Protein AF-0000000075406802 (afdb_homodimer)

Foldseek 3Di:
DPPFDKDKDAAFDWPDAWQDQDFKKKQWQDAKKWWWAADPNDTGTLDIDDHRDIPPCLCLLVVGTHLTIIGTRHTTMIGIDGSVNVVVVLVPDDPVVNVVVVVVSVVCSVSSVVSNVVVVVVVVVVVD/DPPFDKDKDAAFDWPDAFQDQDFKKKQWQDAKKWWWAADPNDTGTLDIDDHRDIPPCLCLLVVGTHLTIIGTHHTTMIGIDGSVNVVVVLVPDDPVVNVVVVVVSVVCSVSSVVSNVVVVVVVVVVVD

Structure (mmCIF, N/CA/C/O backbone):
data_AF-0000000075406802-model_v1
#
loop_
_entity.id
_entity.type
_entity.pdbx_description
1 polymer 'Cyclic nucleotide-binding-like'
#
loop_
_atom_site.group_PDB
_atom_site.id
_atom_site.type_symbol
_atom_site.label_atom_id
_atom_site.label_alt_id
_atom_site.label_comp_id
_atom_site.label_asym_id
_atom_site.label_entity_id
_atom_site.label_seq_id
_atom_site.pdbx_PDB_ins_code
_atom_site.Cartn_x
_atom_site.Cartn_y
_atom_site.Cartn_z
_atom_site.occupancy
_atom_site.B_iso_or_equiv
_atom_site.auth_seq_id
_atom_site.auth_comp_id
_atom_site.auth_asym_id
_atom_site.auth_atom_id
_atom_site.pdbx_PDB_model_num
ATOM 1 N N . MET A 1 1 ? 18.484 -20.156 -15.523 1 40.31 1 MET A N 1
ATOM 2 C CA . MET A 1 1 ? 17.688 -19.391 -14.578 1 40.31 1 MET A CA 1
ATOM 3 C C . MET A 1 1 ? 18.484 -18.234 -13.992 1 40.31 1 MET A C 1
ATOM 5 O O . MET A 1 1 ? 19.578 -18.438 -13.461 1 40.31 1 MET A O 1
ATOM 9 N N . SER A 1 2 ? 18.375 -17.109 -14.578 1 51.66 2 SER A N 1
ATOM 10 C CA . SER A 1 2 ? 19.359 -16.047 -14.336 1 51.66 2 SER A CA 1
ATOM 11 C C . SER A 1 2 ? 19.531 -15.797 -12.836 1 51.66 2 SER A C 1
ATOM 13 O O . SER A 1 2 ? 18.594 -15.945 -12.062 1 51.66 2 SER A O 1
ATOM 15 N N . VAL A 1 3 ? 20.688 -16.062 -12.32 1 57.25 3 VAL A N 1
ATOM 16 C CA . VAL A 1 3 ? 21.156 -15.906 -10.953 1 57.25 3 VAL A CA 1
ATOM 17 C C . VAL A 1 3 ? 20.656 -14.578 -10.391 1 57.25 3 VAL A C 1
ATOM 19 O O . VAL A 1 3 ? 20.75 -13.539 -11.047 1 57.25 3 VAL A O 1
ATOM 22 N N . PRO A 1 4 ? 19.875 -14.664 -9.297 1 70 4 PRO A N 1
ATOM 23 C CA . PRO A 1 4 ? 19.5 -13.406 -8.648 1 70 4 PRO A CA 1
ATOM 24 C C . PRO A 1 4 ? 20.688 -12.461 -8.477 1 70 4 PRO A C 1
ATOM 26 O O . PRO A 1 4 ? 21.781 -12.891 -8.094 1 70 4 PRO A O 1
ATOM 29 N N . GLU A 1 5 ? 20.719 -11.383 -9.133 1 90.69 5 GLU A N 1
ATOM 30 C CA . GLU A 1 5 ? 21.75 -10.367 -9.008 1 90.69 5 GLU A CA 1
ATOM 31 C C . GLU A 1 5 ? 21.641 -9.617 -7.68 1 90.69 5 GLU A C 1
ATOM 33 O O . GLU A 1 5 ? 20.531 -9.273 -7.246 1 90.69 5 GLU A O 1
ATOM 38 N N . ARG A 1 6 ? 22.859 -9.594 -6.895 1 96 6 ARG A N 1
ATOM 39 C CA . ARG A 1 6 ? 22.953 -8.805 -5.672 1 96 6 ARG A CA 1
ATOM 40 C C . ARG A 1 6 ? 23.734 -7.516 -5.91 1 96 6 ARG A C 1
ATOM 42 O O . ARG A 1 6 ? 24.734 -7.52 -6.621 1 96 6 ARG A O 1
ATOM 49 N N . LYS A 1 7 ? 23.25 -6.465 -5.371 1 97.62 7 LYS A N 1
ATOM 50 C CA . LYS A 1 7 ? 23.922 -5.168 -5.445 1 97.62 7 LYS A CA 1
ATOM 51 C C . LYS A 1 7 ? 24.156 -4.59 -4.051 1 97.62 7 LYS A C 1
ATOM 53 O O . LYS A 1 7 ? 23.281 -4.684 -3.182 1 97.62 7 LYS A O 1
ATOM 58 N N . THR A 1 8 ? 25.344 -4.098 -3.826 1 98.19 8 THR A N 1
ATOM 59 C CA . THR A 1 8 ? 25.672 -3.379 -2.6 1 98.19 8 THR A CA 1
ATOM 60 C C . THR A 1 8 ? 25.625 -1.871 -2.832 1 98.19 8 THR A C 1
ATOM 62 O O . THR A 1 8 ? 26.062 -1.385 -3.875 1 98.19 8 THR A O 1
ATOM 65 N N . PHE A 1 9 ? 25.062 -1.177 -1.863 1 98.38 9 PHE A N 1
ATOM 66 C CA . PHE A 1 9 ? 25 0.279 -1.89 1 98.38 9 PHE A CA 1
ATOM 67 C C . PHE A 1 9 ? 25.562 0.872 -0.604 1 98.38 9 PHE A C 1
ATOM 69 O O . PHE A 1 9 ? 25.328 0.341 0.484 1 98.38 9 PHE A O 1
ATOM 76 N N . THR A 1 10 ? 26.266 1.948 -0.757 1 98.31 10 THR A N 1
ATOM 77 C CA . THR A 1 10 ? 26.828 2.605 0.42 1 98.31 10 THR A CA 1
ATOM 78 C C . THR A 1 10 ? 25.859 3.668 0.951 1 98.31 10 THR A C 1
ATOM 80 O O . THR A 1 10 ? 25.047 4.199 0.201 1 98.31 10 THR A O 1
ATOM 83 N N . LYS A 1 11 ? 26.031 3.871 2.244 1 98.19 11 LYS A N 1
ATOM 84 C CA . LYS A 1 11 ? 25.25 4.938 2.863 1 98.19 11 LYS A CA 1
ATOM 85 C C . LYS A 1 11 ? 25.328 6.223 2.047 1 98.19 11 LYS A C 1
ATOM 87 O O . LYS A 1 11 ? 26.406 6.613 1.601 1 98.19 11 LYS A O 1
ATOM 92 N N . GLY A 1 12 ? 24.172 6.805 1.819 1 97.88 12 GLY A N 1
ATOM 93 C CA . GLY A 1 12 ? 24.141 8.07 1.109 1 97.88 12 GLY A CA 1
ATOM 94 C C . GLY A 1 12 ? 23.891 7.914 -0.38 1 97.88 12 GLY A C 1
ATOM 95 O O . GLY A 1 12 ? 23.547 8.883 -1.064 1 97.88 12 GLY A O 1
ATOM 96 N N . SER A 1 13 ? 24.031 6.73 -0.917 1 98 13 SER A N 1
ATOM 97 C CA . SER A 1 13 ? 23.812 6.48 -2.334 1 98 13 SER A CA 1
ATOM 98 C C . SER A 1 13 ? 22.328 6.633 -2.689 1 98 13 SER A C 1
ATOM 100 O O . SER A 1 13 ? 21.453 6.258 -1.907 1 98 13 SER A O 1
ATOM 102 N N . VAL A 1 14 ? 22.109 7.191 -3.877 1 97.88 14 VAL A N 1
ATOM 103 C CA . VAL A 1 14 ? 20.766 7.25 -4.445 1 97.88 14 VAL A CA 1
ATOM 104 C C . VAL A 1 14 ? 20.547 6.055 -5.375 1 97.88 14 VAL A C 1
ATOM 106 O O . VAL A 1 14 ? 21.25 5.91 -6.379 1 97.88 14 VAL A O 1
ATOM 109 N N . ILE A 1 15 ? 19.656 5.25 -4.969 1 97.62 15 ILE A N 1
ATOM 110 C CA . ILE A 1 15 ? 19.391 4.07 -5.781 1 97.62 15 ILE A CA 1
ATOM 111 C C . ILE A 1 15 ? 18.609 4.473 -7.031 1 97.62 15 ILE A C 1
ATOM 113 O O . ILE A 1 15 ? 18.922 4.02 -8.133 1 97.62 15 ILE A O 1
ATOM 117 N N . PHE A 1 16 ? 17.625 5.297 -6.879 1 97.25 16 PHE A N 1
ATOM 118 C CA . PHE A 1 16 ? 16.891 5.902 -7.988 1 97.25 16 PHE A CA 1
ATOM 119 C C . PHE A 1 16 ? 16.266 7.219 -7.562 1 97.25 16 PHE A C 1
ATOM 121 O O . PHE A 1 16 ? 16.094 7.48 -6.367 1 97.25 16 PHE A O 1
ATOM 128 N N . LYS A 1 17 ? 15.883 8.023 -8.57 1 96.75 17 LYS A N 1
ATOM 129 C CA . LYS A 1 17 ? 15.289 9.336 -8.328 1 96.75 17 LYS A CA 1
ATOM 130 C C . LYS A 1 17 ? 13.805 9.336 -8.664 1 96.75 17 LYS A C 1
ATOM 132 O O . LYS A 1 17 ? 13.344 8.523 -9.469 1 96.75 17 LYS A O 1
ATOM 137 N N . GLU A 1 18 ? 13.156 10.18 -7.984 1 95.5 18 GLU A N 1
ATOM 138 C CA . GLU A 1 18 ? 11.727 10.344 -8.25 1 95.5 18 GLU A CA 1
ATOM 139 C C . GLU A 1 18 ? 11.469 10.648 -9.719 1 95.5 18 GLU A C 1
ATOM 141 O O . GLU A 1 18 ? 12.172 11.461 -10.328 1 95.5 18 GLU A O 1
ATOM 146 N N . GLY A 1 19 ? 10.438 9.969 -10.266 1 93.31 19 GLY A N 1
ATOM 147 C CA . GLY A 1 19 ? 10.031 10.234 -11.633 1 93.31 19 GLY A CA 1
ATOM 148 C C . GLY A 1 19 ? 10.859 9.5 -12.664 1 93.31 19 GLY A C 1
ATOM 149 O O . GLY A 1 19 ? 10.477 9.398 -13.828 1 93.31 19 GLY A O 1
ATOM 150 N N . GLU A 1 20 ? 11.9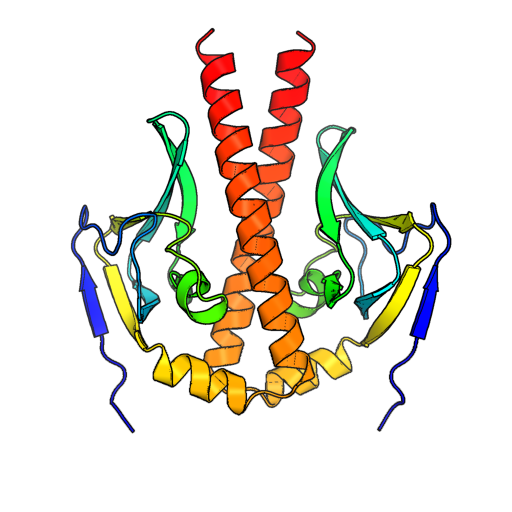92 9.016 -12.273 1 92.62 20 GLU A N 1
ATOM 151 C CA . GLU A 1 20 ? 12.844 8.273 -13.188 1 92.62 20 GLU A CA 1
ATOM 152 C C . GLU A 1 20 ? 12.164 6.992 -13.672 1 92.62 20 GLU A C 1
ATOM 154 O O . GLU A 1 20 ? 11.289 6.453 -12.984 1 92.62 20 GLU A O 1
ATOM 159 N N . SER A 1 21 ? 12.57 6.629 -14.883 1 88.44 21 SER A N 1
ATOM 160 C CA . SER A 1 21 ? 12.133 5.312 -15.336 1 88.44 21 SER A CA 1
ATOM 161 C C . SER A 1 21 ? 12.945 4.203 -14.68 1 88.44 21 SER A C 1
ATOM 163 O O . SER A 1 21 ? 14.078 4.43 -14.25 1 88.44 21 SER A O 1
ATOM 165 N N . GLY A 1 22 ? 12.312 3.115 -14.453 1 82.62 22 GLY A N 1
ATOM 166 C CA . GLY A 1 22 ? 13.062 2.016 -13.859 1 82.62 22 GLY A CA 1
ATOM 167 C C . GLY A 1 22 ? 12.602 0.653 -14.344 1 82.62 22 GLY A C 1
ATOM 168 O O . GLY A 1 22 ? 11.43 0.469 -14.68 1 82.62 22 GLY A O 1
ATOM 169 N N . ARG A 1 23 ? 13.68 -0.205 -14.398 1 86.31 23 ARG A N 1
ATOM 170 C CA . ARG A 1 23 ? 13.375 -1.55 -14.875 1 86.31 23 ARG A CA 1
ATOM 171 C C . ARG A 1 23 ? 13.711 -2.596 -13.82 1 86.31 23 ARG A C 1
ATOM 173 O O . ARG A 1 23 ? 13.797 -3.787 -14.125 1 86.31 23 ARG A O 1
ATOM 180 N N . GLU A 1 24 ? 14.016 -2.047 -12.625 1 93.69 24 GLU A N 1
ATOM 181 C CA . GLU A 1 24 ? 14.383 -2.973 -11.555 1 93.69 24 GLU A CA 1
ATOM 182 C C . GLU A 1 24 ? 13.695 -2.602 -10.25 1 93.69 24 GLU A C 1
ATOM 184 O O . GLU A 1 24 ? 13.484 -1.42 -9.961 1 93.69 24 GLU A O 1
ATOM 189 N N . ALA A 1 25 ? 13.367 -3.602 -9.531 1 95.19 25 ALA A N 1
ATOM 190 C CA . ALA A 1 25 ? 12.992 -3.488 -8.125 1 95.19 25 ALA A CA 1
ATOM 191 C C . ALA A 1 25 ? 14.016 -4.168 -7.223 1 95.19 25 ALA A C 1
ATOM 193 O O . ALA A 1 25 ? 14.938 -4.824 -7.711 1 95.19 25 ALA A O 1
ATOM 194 N N . TYR A 1 26 ? 13.883 -3.92 -5.945 1 96.88 26 TYR A N 1
ATOM 195 C CA . TYR A 1 26 ? 14.906 -4.387 -5.016 1 96.88 26 TYR A CA 1
ATOM 196 C C . TYR A 1 26 ? 14.273 -5.039 -3.791 1 96.88 26 TYR A C 1
ATOM 198 O O . TYR A 1 26 ? 13.281 -4.535 -3.254 1 96.88 26 TYR A O 1
ATOM 206 N N . LEU A 1 27 ? 14.797 -6.133 -3.416 1 96.81 27 LEU A N 1
ATOM 207 C CA . LEU A 1 27 ? 14.547 -6.699 -2.096 1 96.81 27 LEU A CA 1
ATOM 208 C C . LEU A 1 27 ? 15.68 -6.367 -1.139 1 96.81 27 LEU A C 1
ATOM 210 O O . LEU A 1 27 ? 16.828 -6.789 -1.35 1 96.81 27 LEU A O 1
ATOM 214 N N . LEU A 1 28 ? 15.359 -5.648 -0.122 1 98 28 LEU A N 1
ATOM 215 C CA . LEU A 1 28 ? 16.391 -5.277 0.834 1 98 28 LEU A CA 1
ATOM 216 C C . LEU A 1 28 ? 16.766 -6.461 1.724 1 98 28 LEU A C 1
ATOM 218 O O . LEU A 1 28 ? 15.906 -7.004 2.428 1 98 28 LEU A O 1
ATOM 222 N N . GLN A 1 29 ? 17.969 -6.809 1.657 1 97.69 29 GLN A N 1
ATOM 223 C CA . GLN A 1 29 ? 18.438 -7.922 2.48 1 97.69 29 GLN A CA 1
ATOM 224 C C . GLN A 1 29 ? 19.094 -7.418 3.764 1 97.69 29 GLN A C 1
ATOM 226 O O . GLN A 1 29 ? 18.969 -8.047 4.816 1 97.69 29 GLN A O 1
ATOM 231 N N . LYS A 1 30 ? 19.859 -6.375 3.623 1 98.31 30 LYS A N 1
ATOM 232 C CA . LYS A 1 30 ? 20.531 -5.711 4.73 1 98.31 30 LYS A CA 1
ATOM 233 C C . LYS A 1 30 ? 20.578 -4.199 4.527 1 98.31 30 LYS A C 1
ATOM 235 O O . LYS A 1 30 ? 20.734 -3.723 3.402 1 98.31 30 LYS A O 1
ATOM 240 N N . GLY A 1 31 ? 20.484 -3.492 5.75 1 98.25 31 GLY A N 1
ATOM 241 C CA . GLY A 1 31 ? 20.594 -2.045 5.699 1 98.25 31 GLY A CA 1
ATOM 242 C C . GLY A 1 31 ? 19.266 -1.333 5.879 1 98.25 31 GLY A C 1
ATOM 243 O O . GLY A 1 31 ? 18.375 -1.837 6.566 1 98.25 31 GLY A O 1
ATOM 244 N N . LYS A 1 32 ? 19.281 -0.131 5.395 1 98.5 32 LYS A N 1
ATOM 245 C CA . LYS A 1 32 ? 18.125 0.734 5.539 1 98.5 32 LYS A CA 1
ATOM 246 C C . LYS A 1 32 ? 18.016 1.711 4.371 1 98.5 32 LYS A C 1
ATOM 248 O O . LYS A 1 32 ? 19 2.348 3.994 1 98.5 32 LYS A O 1
ATOM 253 N N . VAL A 1 33 ? 16.859 1.719 3.797 1 98.56 33 VAL A N 1
ATOM 254 C CA . VAL A 1 33 ? 16.625 2.596 2.652 1 98.56 33 VAL A CA 1
ATOM 255 C C . VAL A 1 33 ? 15.445 3.523 2.939 1 98.56 33 VAL A C 1
ATOM 257 O O . VAL A 1 33 ? 14.406 3.084 3.439 1 98.56 33 VAL A O 1
ATOM 260 N N . ARG A 1 34 ? 15.648 4.75 2.68 1 98.44 34 ARG A N 1
ATOM 261 C CA . ARG A 1 34 ? 14.617 5.762 2.861 1 98.44 34 ARG A CA 1
ATOM 262 C C . ARG A 1 34 ? 13.984 6.145 1.526 1 98.44 34 ARG A C 1
ATOM 264 O O . ARG A 1 34 ? 14.688 6.332 0.532 1 98.44 34 ARG A O 1
ATOM 271 N N . ILE A 1 35 ? 12.68 6.18 1.52 1 98.25 35 ILE A N 1
ATOM 272 C CA . ILE A 1 35 ? 11.922 6.625 0.356 1 98.25 35 ILE A CA 1
ATOM 273 C C . ILE A 1 35 ? 11.344 8.016 0.618 1 98.25 35 ILE A C 1
ATOM 275 O O . ILE A 1 35 ? 10.688 8.234 1.636 1 98.25 35 ILE A O 1
ATOM 279 N N . PHE A 1 36 ? 11.594 8.945 -0.302 1 97.69 36 PHE A N 1
ATOM 280 C CA . PHE A 1 36 ? 11.047 10.281 -0.105 1 97.69 36 PHE A CA 1
ATOM 281 C C . PHE A 1 36 ? 10.516 10.844 -1.417 1 97.69 36 PHE A C 1
ATOM 283 O O . PHE A 1 36 ? 10.906 10.398 -2.496 1 97.69 36 PHE A O 1
ATOM 290 N N . LYS A 1 37 ? 9.578 11.742 -1.305 1 97 37 LYS A N 1
ATOM 291 C CA . LYS A 1 37 ? 9.008 12.516 -2.402 1 97 37 LYS A CA 1
ATOM 292 C C . LYS A 1 37 ? 9.305 14 -2.234 1 97 37 LYS A C 1
ATOM 294 O O . LYS A 1 37 ? 9.406 14.5 -1.11 1 97 37 LYS A O 1
ATOM 299 N N . THR A 1 38 ? 9.422 14.633 -3.371 1 95.75 38 THR A N 1
ATOM 300 C CA . THR A 1 38 ? 9.602 16.078 -3.334 1 95.75 38 THR A CA 1
ATOM 301 C C . THR A 1 38 ? 8.258 16.797 -3.441 1 95.75 38 THR A C 1
ATOM 303 O O . THR A 1 38 ? 7.516 16.594 -4.41 1 95.75 38 THR A O 1
ATOM 306 N N . VAL A 1 39 ? 7.941 17.547 -2.395 1 95.5 39 VAL A N 1
ATOM 307 C CA . VAL A 1 39 ? 6.734 18.359 -2.381 1 95.5 39 VAL A CA 1
ATOM 308 C C . VAL A 1 39 ? 7.105 19.828 -2.162 1 95.5 39 VAL A C 1
ATOM 310 O O . VAL A 1 39 ? 7.672 20.188 -1.126 1 95.5 39 VAL A O 1
ATOM 313 N N . SER A 1 40 ? 6.758 20.672 -3.1 1 93.75 40 SER A N 1
ATOM 314 C CA . SER A 1 40 ? 7.086 22.094 -3.023 1 93.75 40 SER A CA 1
ATOM 315 C C . SER A 1 40 ? 8.555 22.297 -2.691 1 93.75 40 SER A C 1
ATOM 317 O O . SER A 1 40 ? 8.891 23.062 -1.79 1 93.75 40 SER A O 1
ATOM 319 N N . GLY A 1 41 ? 9.352 21.516 -3.305 1 92.19 41 GLY A N 1
ATOM 320 C CA . GLY A 1 41 ? 10.789 21.672 -3.189 1 92.19 41 GLY A CA 1
ATOM 321 C C . GLY A 1 41 ? 11.367 21 -1.95 1 92.19 41 GLY A C 1
ATOM 322 O O . GLY A 1 41 ? 12.578 21 -1.75 1 92.19 41 GLY A O 1
ATOM 323 N N . LYS A 1 42 ? 10.562 20.453 -1.12 1 94.56 42 LYS A N 1
ATOM 324 C CA . LYS A 1 42 ? 11.008 19.797 0.11 1 94.56 42 LYS A CA 1
ATOM 325 C C . LYS A 1 42 ? 10.969 18.281 -0.017 1 94.56 42 LYS A C 1
ATOM 327 O O . LYS A 1 42 ? 10.039 17.734 -0.603 1 94.56 42 LYS A O 1
ATOM 332 N N . ARG A 1 43 ? 11.914 17.688 0.626 1 95.81 43 ARG A N 1
ATOM 333 C CA . ARG A 1 43 ? 11.953 16.234 0.669 1 95.81 43 ARG A CA 1
ATOM 334 C C . ARG A 1 43 ? 11.109 15.703 1.825 1 95.81 43 ARG A C 1
ATOM 336 O O . ARG A 1 43 ? 11.422 15.945 2.992 1 95.81 43 ARG A O 1
ATOM 343 N N . ILE A 1 44 ? 10.102 14.984 1.438 1 97.5 44 ILE A N 1
ATOM 344 C CA . ILE A 1 44 ? 9.195 14.43 2.436 1 97.5 44 ILE A CA 1
ATOM 345 C C . ILE A 1 44 ? 9.336 12.906 2.471 1 97.5 44 ILE A C 1
ATOM 347 O O . ILE A 1 44 ? 9.078 12.227 1.474 1 97.5 44 ILE A O 1
ATOM 351 N N . THR A 1 45 ? 9.75 12.352 3.633 1 97.62 45 THR A N 1
ATOM 352 C CA . THR A 1 45 ? 9.867 10.906 3.789 1 97.62 45 THR A CA 1
ATOM 353 C C . THR A 1 45 ? 8.484 10.258 3.811 1 97.62 45 THR A C 1
ATOM 355 O O . THR A 1 45 ? 7.625 10.641 4.602 1 97.62 45 THR A O 1
ATOM 358 N N . ILE A 1 46 ? 8.312 9.281 2.982 1 96.88 46 ILE A N 1
ATOM 359 C CA . ILE A 1 46 ? 7.016 8.617 2.959 1 96.88 46 ILE A CA 1
ATOM 360 C C . ILE A 1 46 ? 7.184 7.145 3.324 1 96.88 46 ILE A C 1
ATOM 362 O O . ILE A 1 46 ? 6.199 6.406 3.414 1 96.88 46 ILE A O 1
ATOM 366 N N . GLY A 1 47 ? 8.453 6.723 3.533 1 96.44 47 GLY A N 1
ATOM 367 C CA . GLY A 1 47 ? 8.664 5.336 3.92 1 96.44 47 GLY A CA 1
ATOM 368 C C . GLY A 1 47 ? 10.102 5.023 4.273 1 96.44 47 GLY A C 1
ATOM 369 O O . GLY A 1 47 ? 11.023 5.699 3.807 1 96.44 47 GLY A O 1
ATOM 370 N N . ILE A 1 48 ? 10.273 4.043 5.121 1 97.31 48 ILE A N 1
ATOM 371 C CA . ILE A 1 48 ? 11.555 3.439 5.441 1 97.31 48 ILE A CA 1
ATOM 372 C C . ILE A 1 48 ? 11.508 1.938 5.164 1 97.31 48 ILE A C 1
ATOM 374 O O . ILE A 1 48 ? 10.688 1.222 5.746 1 97.31 48 ILE A O 1
ATOM 378 N N . VAL A 1 49 ? 12.367 1.53 4.32 1 97.38 49 VAL A N 1
ATOM 379 C CA . VAL A 1 49 ? 12.414 0.126 3.924 1 97.38 49 VAL A CA 1
ATOM 380 C C . VAL A 1 49 ? 13.328 -0.647 4.871 1 97.38 49 VAL A C 1
ATOM 382 O O . VAL A 1 49 ? 14.461 -0.226 5.137 1 97.38 49 VAL A O 1
ATOM 385 N N . GLN A 1 50 ? 12.789 -1.728 5.301 1 96.06 50 GLN A N 1
ATOM 386 C CA . GLN A 1 50 ? 13.539 -2.605 6.199 1 96.06 50 GLN A CA 1
ATOM 387 C C . GLN A 1 50 ? 13.922 -3.906 5.5 1 96.06 50 GLN A C 1
ATOM 389 O O . GLN A 1 50 ? 13.352 -4.254 4.465 1 96.06 50 GLN A O 1
ATOM 394 N N . PRO A 1 51 ? 14.93 -4.605 6.121 1 97.25 51 PRO A N 1
ATOM 395 C CA . PRO A 1 51 ? 15.273 -5.902 5.539 1 97.25 51 PRO A CA 1
ATOM 396 C C . PRO A 1 51 ? 14.07 -6.828 5.395 1 97.25 51 PRO A C 1
ATOM 398 O O . PRO A 1 51 ? 13.258 -6.938 6.32 1 97.25 51 PRO A O 1
ATOM 401 N N . GLY A 1 52 ? 13.961 -7.418 4.242 1 94.88 52 GLY A N 1
ATOM 402 C CA . GLY A 1 52 ? 12.844 -8.305 3.955 1 94.88 52 GLY A CA 1
ATOM 403 C C . GLY A 1 52 ? 11.75 -7.637 3.148 1 94.88 52 GLY A C 1
ATOM 404 O O . GLY A 1 52 ? 10.82 -8.305 2.686 1 94.88 52 GLY A O 1
ATOM 405 N N . GLN A 1 53 ? 11.898 -6.367 2.957 1 95.69 53 GLN A N 1
ATOM 406 C CA . GLN A 1 53 ? 10.898 -5.621 2.203 1 95.69 53 GLN A CA 1
ATOM 407 C C . GLN A 1 53 ? 11.391 -5.32 0.788 1 95.69 53 GLN A C 1
ATOM 409 O O . GLN A 1 53 ? 12.594 -5.273 0.539 1 95.69 53 GLN A O 1
ATOM 414 N N . VAL A 1 54 ? 10.383 -5.172 -0.079 1 96.19 54 VAL A N 1
ATOM 415 C CA . VAL A 1 54 ? 10.656 -4.848 -1.476 1 96.19 54 VAL A CA 1
ATOM 416 C C . VAL A 1 54 ? 10.367 -3.373 -1.733 1 96.19 54 VAL A C 1
ATOM 418 O O . VAL A 1 54 ? 9.43 -2.809 -1.16 1 96.19 54 VAL A O 1
ATOM 421 N N . PHE A 1 55 ? 11.18 -2.756 -2.574 1 96.31 55 PHE A N 1
ATOM 422 C CA . PHE A 1 55 ? 10.93 -1.383 -2.994 1 96.31 55 PHE A CA 1
ATOM 423 C C . PHE A 1 55 ? 11.297 -1.19 -4.461 1 96.31 55 PHE A C 1
ATOM 425 O O . PHE A 1 55 ? 12.047 -1.987 -5.031 1 96.31 55 PHE A O 1
ATOM 432 N N . GLY A 1 56 ? 10.68 -0.123 -5.059 1 94.19 56 GLY A N 1
ATOM 433 C CA . GLY A 1 56 ? 10.906 0.175 -6.461 1 94.19 56 GLY A CA 1
ATOM 434 C C . GLY A 1 56 ? 10.039 -0.648 -7.395 1 94.19 56 GLY A C 1
ATOM 435 O O . GLY A 1 56 ? 10.211 -0.607 -8.617 1 94.19 56 GLY A O 1
ATOM 436 N N . GLU A 1 57 ? 9.156 -1.364 -6.891 1 91.88 57 GLU A N 1
ATOM 437 C CA . GLU A 1 57 ? 8.328 -2.27 -7.684 1 91.88 57 GLU A CA 1
ATOM 438 C C . GLU A 1 57 ? 7.172 -1.525 -8.344 1 91.88 57 GLU A C 1
ATOM 440 O O . GLU A 1 57 ? 6.664 -1.95 -9.383 1 91.88 57 GLU A O 1
ATOM 445 N N . LEU A 1 58 ? 6.785 -0.486 -7.754 1 86.56 58 LEU A N 1
ATOM 446 C CA . LEU A 1 58 ? 5.59 0.228 -8.195 1 86.56 58 LEU A CA 1
ATOM 447 C C . LEU A 1 58 ? 5.734 0.681 -9.648 1 86.56 58 LEU A C 1
ATOM 449 O O . LEU A 1 58 ? 4.852 0.428 -10.469 1 86.56 58 LEU A O 1
ATOM 453 N N . ALA A 1 59 ? 6.805 1.229 -9.961 1 85.5 59 ALA A N 1
ATOM 454 C CA . ALA A 1 59 ? 7.043 1.752 -11.305 1 85.5 59 ALA A CA 1
ATOM 455 C C . ALA A 1 59 ? 7.035 0.631 -12.336 1 85.5 59 ALA A C 1
ATOM 457 O O . ALA A 1 59 ? 6.715 0.859 -13.508 1 85.5 59 ALA A O 1
ATOM 458 N N . LEU A 1 60 ? 7.355 -0.56 -11.969 1 87.12 60 LEU A N 1
ATOM 459 C CA . LEU A 1 60 ? 7.473 -1.692 -12.875 1 87.12 60 LEU A CA 1
ATOM 460 C C . LEU A 1 60 ? 6.102 -2.277 -13.203 1 87.12 60 LEU A C 1
ATOM 462 O O . LEU A 1 60 ? 5.91 -2.863 -14.266 1 87.12 60 LEU A O 1
ATOM 466 N N . LEU A 1 61 ? 5.207 -2.072 -12.297 1 85.56 61 LEU A N 1
ATOM 467 C CA . LEU A 1 61 ? 3.953 -2.809 -12.398 1 85.56 61 LEU A CA 1
ATOM 468 C C . LEU A 1 61 ? 2.828 -1.901 -12.883 1 85.56 61 LEU A C 1
ATOM 470 O O . LEU A 1 61 ? 1.836 -2.377 -13.438 1 85.56 61 LEU A O 1
ATOM 474 N N . ASP A 1 62 ? 2.947 -0.66 -12.727 1 78.5 62 ASP A N 1
ATOM 475 C CA . ASP A 1 62 ? 1.858 0.21 -13.156 1 78.5 62 ASP A CA 1
ATOM 476 C C . ASP A 1 62 ? 2.287 1.08 -14.336 1 78.5 62 ASP A C 1
ATOM 478 O O . ASP A 1 62 ? 1.54 1.961 -14.766 1 78.5 62 ASP A O 1
ATOM 482 N N . ASN A 1 63 ? 3.49 0.889 -14.812 1 75.69 63 ASN A N 1
ATOM 483 C CA . ASN A 1 63 ? 4.098 1.55 -15.961 1 75.69 63 ASN A CA 1
ATOM 484 C C . ASN A 1 63 ? 4.191 3.059 -15.758 1 75.69 63 ASN A C 1
ATOM 486 O O . ASN A 1 63 ? 4.035 3.83 -16.703 1 75.69 63 ASN A O 1
ATOM 490 N N . GLY A 1 64 ? 4.203 3.426 -14.578 1 81.19 64 GLY A N 1
ATOM 491 C CA . GLY A 1 64 ? 4.434 4.824 -14.25 1 81.19 64 GLY A CA 1
ATOM 492 C C . GLY A 1 64 ? 5.871 5.109 -13.852 1 81.19 64 GLY A C 1
ATOM 493 O O . GLY A 1 64 ? 6.727 4.227 -13.914 1 81.19 64 GLY A O 1
ATOM 494 N N . GLY A 1 65 ? 6.238 6.426 -13.617 1 88.31 65 GLY A N 1
ATOM 495 C CA . GLY A 1 65 ? 7.531 6.789 -13.062 1 88.31 65 GLY A CA 1
ATOM 496 C C . GLY A 1 65 ? 7.676 6.438 -11.594 1 88.31 65 GLY A C 1
ATOM 497 O O . GLY A 1 65 ? 6.695 6.074 -10.938 1 88.31 65 GLY A O 1
ATOM 498 N N . ARG A 1 66 ? 9.008 6.414 -11.172 1 92.25 66 ARG A N 1
ATOM 499 C CA . ARG A 1 66 ? 9.266 6.184 -9.758 1 92.25 66 ARG A CA 1
ATOM 500 C C . ARG A 1 66 ? 8.438 7.125 -8.891 1 92.25 66 ARG A C 1
ATOM 502 O O . ARG A 1 66 ? 8.469 8.344 -9.078 1 92.25 66 ARG A O 1
ATOM 509 N N . MET A 1 67 ? 7.68 6.543 -7.93 1 89 67 MET A N 1
ATOM 510 C CA . MET A 1 67 ? 6.812 7.312 -7.043 1 89 67 MET A CA 1
ATOM 511 C C . MET A 1 67 ? 7.629 8.258 -6.168 1 89 67 MET A C 1
ATOM 513 O O . MET A 1 67 ? 7.152 9.328 -5.793 1 89 67 MET A O 1
ATOM 517 N N . GLY A 1 68 ? 8.766 7.848 -5.812 1 94.75 68 GLY A N 1
ATOM 518 C CA . GLY A 1 68 ? 9.695 8.586 -4.977 1 94.75 68 GLY A CA 1
ATOM 519 C C . GLY A 1 68 ? 11.148 8.234 -5.242 1 94.75 68 GLY A C 1
ATOM 520 O O . GLY A 1 68 ? 11.445 7.426 -6.125 1 94.75 68 GLY A O 1
ATOM 521 N N . ALA A 1 69 ? 12.031 8.93 -4.508 1 97.5 69 ALA A N 1
ATOM 522 C CA . ALA A 1 69 ? 13.453 8.609 -4.539 1 97.5 69 ALA A CA 1
ATOM 523 C C . ALA A 1 69 ? 13.82 7.617 -3.434 1 97.5 69 ALA A C 1
ATOM 525 O O . ALA A 1 69 ? 13.172 7.582 -2.385 1 97.5 69 ALA A O 1
ATOM 526 N N . ALA A 1 70 ? 14.789 6.816 -3.723 1 98.25 70 ALA A N 1
ATOM 527 C CA . ALA A 1 70 ? 15.305 5.871 -2.736 1 98.25 70 ALA A CA 1
ATOM 528 C C . ALA A 1 70 ? 16.766 6.184 -2.393 1 98.25 70 ALA A C 1
ATOM 530 O O . ALA A 1 70 ? 17.625 6.152 -3.266 1 98.25 70 ALA A O 1
ATOM 531 N N . VAL A 1 71 ? 17 6.445 -1.164 1 98.44 71 VAL A N 1
ATOM 532 C CA . VAL A 1 71 ? 18.344 6.777 -0.7 1 98.44 71 VAL A CA 1
ATOM 533 C C . VAL A 1 71 ? 18.766 5.816 0.408 1 98.44 71 VAL A C 1
ATOM 535 O O . VAL A 1 71 ? 17.953 5.457 1.268 1 98.44 71 VAL A O 1
ATOM 538 N N . VAL A 1 72 ? 20.047 5.426 0.399 1 98.69 72 VAL A N 1
ATOM 539 C CA . VAL A 1 72 ? 20.578 4.461 1.358 1 98.69 72 VAL A CA 1
ATOM 540 C C . VAL A 1 72 ? 20.938 5.176 2.66 1 98.69 72 VAL A C 1
ATOM 542 O O . VAL A 1 72 ? 21.781 6.074 2.67 1 98.69 72 VAL A O 1
ATOM 545 N N . GLU A 1 73 ? 20.297 4.715 3.73 1 98.38 73 GLU A N 1
ATOM 546 C CA . GLU A 1 73 ? 20.547 5.34 5.027 1 98.38 73 GLU A CA 1
ATOM 547 C C . GLU A 1 73 ? 21.609 4.566 5.82 1 98.38 73 GLU A C 1
ATOM 549 O O . GLU A 1 73 ? 22.234 5.113 6.73 1 98.38 73 GLU A O 1
ATOM 554 N N . GLU A 1 74 ? 21.672 3.316 5.586 1 98.31 74 GLU A N 1
ATOM 555 C CA . GLU A 1 74 ? 22.703 2.391 6.062 1 98.31 74 GLU A CA 1
ATOM 556 C C . GLU A 1 74 ? 23.188 1.48 4.938 1 98.31 74 GLU A C 1
ATOM 558 O O . GLU A 1 74 ? 22.406 1.058 4.09 1 98.31 74 GLU A O 1
ATOM 563 N N . ASP A 1 75 ? 24.516 1.225 4.98 1 98.44 75 ASP A N 1
ATOM 564 C CA . ASP A 1 75 ? 25 0.317 3.943 1 98.44 75 ASP A CA 1
ATOM 565 C C . ASP A 1 75 ? 24 -0.818 3.699 1 98.44 75 ASP A C 1
ATOM 567 O O . ASP A 1 75 ? 23.516 -1.44 4.645 1 98.44 75 ASP A O 1
ATOM 571 N N . ALA A 1 76 ? 23.781 -1.007 2.354 1 98.31 76 ALA A N 1
ATOM 572 C CA . ALA A 1 76 ? 22.656 -1.883 2.037 1 98.31 76 ALA A CA 1
ATOM 573 C C . ALA 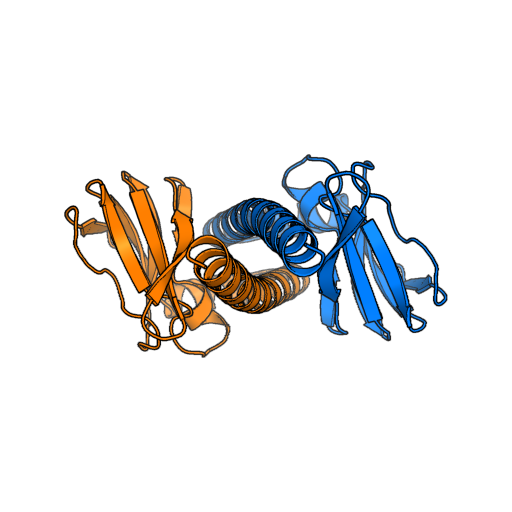A 1 76 ? 23.078 -2.977 1.057 1 98.31 76 ALA A C 1
ATOM 575 O O . ALA A 1 76 ? 23.922 -2.756 0.199 1 98.31 76 ALA A O 1
ATOM 576 N N . LEU A 1 77 ? 22.547 -4.094 1.285 1 98.62 77 LEU A N 1
ATOM 577 C CA . LEU A 1 77 ? 22.578 -5.219 0.36 1 98.62 77 LEU A CA 1
ATOM 578 C C . LEU A 1 77 ? 21.188 -5.531 -0.172 1 98.62 77 LEU A C 1
ATOM 580 O O . LEU A 1 77 ? 20.25 -5.75 0.605 1 98.62 77 LEU A O 1
ATOM 584 N N . CYS A 1 78 ? 21.078 -5.543 -1.537 1 98 78 CYS A N 1
ATOM 585 C CA . CYS A 1 78 ? 19.766 -5.777 -2.148 1 98 78 CYS A CA 1
ATOM 586 C C . CYS A 1 78 ? 19.844 -6.906 -3.172 1 98 78 CYS A C 1
ATOM 588 O O . CYS A 1 78 ? 20.859 -7.059 -3.861 1 98 78 CYS A O 1
ATOM 590 N N . LEU A 1 79 ? 18.812 -7.668 -3.221 1 96.81 79 LEU A N 1
ATOM 591 C CA . LEU A 1 79 ? 18.578 -8.531 -4.375 1 96.81 79 LEU A CA 1
ATOM 592 C C . LEU A 1 79 ? 17.844 -7.773 -5.473 1 96.81 79 LEU A C 1
ATOM 594 O O . LEU A 1 79 ? 16.812 -7.148 -5.211 1 96.81 79 LEU A O 1
ATOM 598 N N . VAL A 1 80 ? 18.391 -7.852 -6.621 1 96.12 80 VAL A N 1
ATOM 599 C CA . VAL A 1 80 ? 17.797 -7.125 -7.738 1 96.12 80 VAL A CA 1
ATOM 600 C C . VAL A 1 80 ? 16.734 -7.988 -8.406 1 96.12 80 VAL A C 1
ATOM 602 O O . VAL A 1 80 ? 16.953 -9.172 -8.664 1 96.12 80 VAL A O 1
ATOM 605 N N . MET A 1 81 ? 15.594 -7.375 -8.617 1 93.69 81 MET A N 1
ATOM 606 C CA . MET A 1 81 ? 14.508 -8.016 -9.359 1 93.69 81 MET A CA 1
ATOM 607 C C . MET A 1 81 ? 14.227 -7.281 -10.664 1 93.69 81 MET A C 1
ATOM 609 O O . MET A 1 81 ? 13.773 -6.137 -10.648 1 93.69 81 MET A O 1
ATOM 613 N N . SER A 1 82 ? 14.398 -7.957 -11.766 1 91.88 82 SER A N 1
ATOM 614 C CA . SER A 1 82 ? 14.172 -7.316 -13.055 1 91.88 82 SER A CA 1
ATOM 615 C C . SER A 1 82 ? 12.68 -7.238 -13.375 1 91.88 82 SER A C 1
ATOM 617 O O . SER A 1 82 ? 11.891 -8.031 -12.867 1 91.88 82 SER A O 1
ATOM 619 N N . LYS A 1 83 ? 12.383 -6.289 -14.227 1 90.94 83 LYS A N 1
ATOM 620 C CA . LYS A 1 83 ? 11.008 -6.199 -14.703 1 90.94 83 LYS A CA 1
ATOM 621 C C . LYS A 1 83 ? 10.547 -7.516 -15.32 1 90.94 83 LYS A C 1
ATOM 623 O O . LYS A 1 83 ? 9.414 -7.949 -15.102 1 90.94 83 LYS A O 1
ATOM 628 N N . ALA A 1 84 ? 11.391 -8.094 -16.109 1 90.62 84 ALA A N 1
ATOM 629 C CA . ALA A 1 84 ? 11.055 -9.359 -16.75 1 90.62 84 ALA A CA 1
ATOM 630 C C . ALA A 1 84 ? 10.734 -10.438 -15.727 1 90.62 84 ALA A C 1
ATOM 632 O O . ALA A 1 84 ? 9.789 -11.219 -15.906 1 90.62 84 ALA A O 1
ATOM 633 N N . SER A 1 85 ? 11.508 -10.508 -14.68 1 90.12 85 SER A N 1
ATOM 634 C CA . SER A 1 85 ? 11.281 -11.5 -13.633 1 90.12 85 SER A CA 1
ATOM 635 C C . SER A 1 85 ? 9.969 -11.242 -12.891 1 90.12 85 SER A C 1
ATOM 637 O O . SER A 1 85 ? 9.234 -12.188 -12.586 1 90.12 85 SER A O 1
ATOM 639 N N . ILE A 1 86 ? 9.734 -10.047 -12.625 1 91 86 ILE A N 1
ATOM 640 C CA . ILE A 1 86 ? 8.5 -9.672 -11.938 1 91 86 ILE A CA 1
ATOM 641 C C . ILE A 1 86 ? 7.301 -9.992 -12.828 1 91 86 ILE A C 1
ATOM 643 O O . ILE A 1 86 ? 6.32 -10.586 -12.367 1 91 86 ILE A O 1
ATOM 647 N N . ASP A 1 87 ? 7.402 -9.648 -14.055 1 90.62 87 ASP A N 1
ATOM 648 C CA . ASP A 1 87 ? 6.336 -9.953 -15 1 90.62 87 ASP A CA 1
ATOM 649 C C . ASP A 1 87 ? 6.078 -11.453 -15.07 1 90.62 87 ASP A C 1
ATOM 651 O O . ASP A 1 87 ? 4.926 -11.891 -15.133 1 90.62 87 ASP A O 1
ATOM 655 N N . HIS A 1 88 ? 7.129 -12.156 -15.125 1 92.06 88 HIS A N 1
ATOM 656 C CA . HIS A 1 88 ? 7.004 -13.609 -15.172 1 92.06 88 HIS A CA 1
ATOM 657 C C . HIS A 1 88 ? 6.262 -14.141 -13.953 1 92.06 88 HIS A C 1
ATOM 659 O O . HIS A 1 88 ? 5.363 -14.984 -14.086 1 92.06 88 HIS A O 1
ATOM 665 N N . MET A 1 89 ? 6.625 -13.648 -12.812 1 91.75 89 MET A N 1
ATOM 666 C CA . MET A 1 89 ? 5.965 -14.078 -11.586 1 91.75 89 MET A CA 1
ATOM 667 C C . MET A 1 89 ? 4.48 -13.719 -11.609 1 91.75 89 MET A C 1
ATOM 669 O O . MET A 1 89 ? 3.637 -14.516 -11.203 1 91.75 89 MET A O 1
ATOM 673 N N . MET A 1 90 ? 4.199 -12.547 -12.086 1 91.75 90 MET A N 1
ATOM 674 C CA . MET A 1 90 ? 2.814 -12.086 -12.18 1 91.75 90 MET A CA 1
ATOM 675 C C . MET A 1 90 ? 2.018 -12.953 -13.148 1 91.75 90 MET A C 1
ATOM 677 O O . MET A 1 90 ? 0.852 -13.266 -12.891 1 91.75 90 MET A O 1
ATOM 681 N N . ASN A 1 91 ? 2.613 -13.344 -14.227 1 92.12 91 ASN A N 1
ATOM 682 C CA . ASN A 1 91 ? 1.96 -14.172 -15.227 1 92.12 91 ASN A CA 1
ATOM 683 C C . ASN A 1 91 ? 1.676 -15.578 -14.703 1 92.12 91 ASN A C 1
ATOM 685 O O . ASN A 1 91 ? 0.706 -16.219 -15.109 1 92.12 91 ASN A O 1
ATOM 689 N N . GLU A 1 92 ? 2.482 -16.031 -13.812 1 92.12 92 GLU A N 1
ATOM 690 C CA . GLU A 1 92 ? 2.33 -17.359 -13.25 1 92.12 92 GLU A CA 1
ATOM 691 C C . GLU A 1 92 ? 1.39 -17.359 -12.047 1 92.12 92 GLU A C 1
ATOM 693 O O . GLU A 1 92 ? 0.99 -18.406 -11.555 1 92.12 92 GLU A O 1
ATOM 698 N N . ALA A 1 93 ? 1.082 -16.219 -11.602 1 90.62 93 ALA A N 1
ATOM 699 C CA . ALA A 1 93 ? 0.237 -16.078 -10.422 1 90.62 93 ALA A CA 1
ATOM 700 C C . ALA A 1 93 ? -1.224 -16.375 -10.75 1 90.62 93 ALA A C 1
ATOM 702 O O . ALA A 1 93 ? -1.684 -16.094 -11.859 1 90.62 93 ALA A O 1
ATOM 703 N N . PRO A 1 94 ? -1.926 -16.984 -9.766 1 91.75 94 PRO A N 1
ATOM 704 C CA . PRO A 1 94 ? -3.379 -17.031 -9.945 1 91.75 94 PRO A CA 1
ATOM 705 C C . PRO A 1 94 ? -3.982 -15.656 -10.234 1 91.75 94 PRO A C 1
ATOM 707 O O . PRO A 1 94 ? -3.518 -14.648 -9.695 1 91.75 94 PRO A O 1
ATOM 710 N N . ALA A 1 95 ? -5.043 -15.633 -11.039 1 87.62 95 ALA A N 1
ATOM 711 C CA . ALA A 1 95 ? -5.648 -14.383 -11.5 1 87.62 95 ALA A CA 1
ATOM 712 C C . ALA A 1 95 ? -6.082 -13.516 -10.312 1 87.62 95 ALA A C 1
ATOM 714 O O . ALA A 1 95 ? -5.922 -12.297 -10.336 1 87.62 95 ALA A O 1
ATOM 715 N N . GLY A 1 96 ? -6.621 -14.102 -9.344 1 88.81 96 GLY A N 1
ATOM 716 C CA . GLY A 1 96 ? -7.051 -13.367 -8.164 1 88.81 96 GLY A CA 1
ATOM 717 C C . GLY A 1 96 ? -5.91 -12.672 -7.441 1 88.81 96 GLY A C 1
ATOM 718 O O . GLY A 1 96 ? -6.074 -11.562 -6.938 1 88.81 96 GLY A O 1
ATOM 719 N N . LEU A 1 97 ? -4.824 -13.305 -7.453 1 91.38 97 LEU A N 1
ATOM 720 C CA . LEU A 1 97 ? -3.652 -12.742 -6.793 1 91.38 97 LEU A CA 1
ATOM 721 C C . LEU A 1 97 ? -3.09 -11.57 -7.59 1 91.38 97 LEU A C 1
ATOM 723 O O . LEU A 1 97 ? -2.668 -10.562 -7.012 1 91.38 97 LEU A O 1
ATOM 727 N N . ALA A 1 98 ? -3.062 -11.719 -8.875 1 90.81 98 ALA A N 1
ATOM 728 C CA . ALA A 1 98 ? -2.623 -10.617 -9.727 1 90.81 98 ALA A CA 1
ATOM 729 C C . ALA A 1 98 ? -3.488 -9.383 -9.516 1 90.81 98 ALA A C 1
ATOM 731 O O . ALA A 1 98 ? -2.973 -8.266 -9.43 1 90.81 98 ALA A O 1
ATOM 732 N N . THR A 1 99 ? -4.777 -9.562 -9.391 1 90.69 99 THR A N 1
ATOM 733 C CA . THR A 1 99 ? 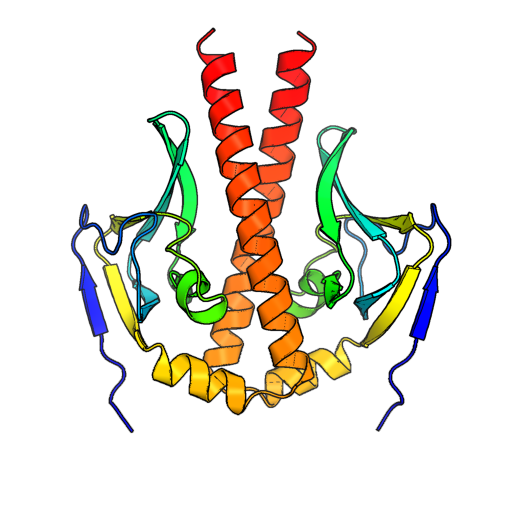-5.711 -8.469 -9.125 1 90.69 99 THR A CA 1
ATOM 734 C C . THR A 1 99 ? -5.426 -7.832 -7.77 1 90.69 99 THR A C 1
ATOM 736 O O . THR A 1 99 ? -5.43 -6.609 -7.641 1 90.69 99 THR A O 1
ATOM 739 N N . LEU A 1 100 ? -5.164 -8.633 -6.824 1 92 100 LEU A N 1
ATOM 740 C CA . LEU A 1 100 ? -4.832 -8.156 -5.484 1 92 100 LEU A CA 1
ATOM 741 C C . LEU A 1 100 ? -3.576 -7.285 -5.516 1 92 100 LEU A C 1
ATOM 743 O O . LEU A 1 100 ? -3.561 -6.191 -4.945 1 92 100 LEU A O 1
ATOM 747 N N . VAL A 1 101 ? -2.59 -7.754 -6.176 1 93.06 101 VAL A N 1
ATOM 748 C CA . VAL A 1 101 ? -1.322 -7.035 -6.25 1 93.06 101 VAL A CA 1
ATOM 749 C C . VAL A 1 101 ? -1.533 -5.688 -6.93 1 93.06 101 VAL A C 1
ATOM 751 O O . VAL A 1 101 ? -1.075 -4.656 -6.434 1 93.06 101 VAL A O 1
ATOM 754 N N . HIS A 1 102 ? -2.254 -5.711 -8.016 1 91.56 102 HIS A N 1
ATOM 755 C CA . HIS A 1 102 ? -2.521 -4.465 -8.727 1 91.56 102 HIS A CA 1
ATOM 756 C C . HIS A 1 102 ? -3.309 -3.492 -7.855 1 91.56 102 HIS A C 1
ATOM 758 O O . HIS A 1 102 ? -3.037 -2.289 -7.859 1 91.56 102 HIS A O 1
ATOM 764 N N . SER A 1 103 ? -4.242 -4 -7.207 1 93.25 103 SER A N 1
ATOM 765 C CA . SER A 1 103 ? -5.031 -3.18 -6.293 1 93.25 103 SER A CA 1
ATOM 766 C C . SER A 1 103 ? -4.152 -2.557 -5.215 1 93.25 103 SER A C 1
ATOM 768 O O . SER A 1 103 ? -4.262 -1.362 -4.93 1 93.25 103 SER A O 1
ATOM 770 N N . LEU A 1 104 ? -3.277 -3.316 -4.621 1 92.38 104 LEU A N 1
ATOM 771 C CA . LEU A 1 104 ? -2.375 -2.848 -3.578 1 92.38 104 LEU A CA 1
ATOM 772 C C . LEU A 1 104 ? -1.449 -1.758 -4.109 1 92.38 104 LEU A C 1
ATOM 774 O O . LEU A 1 104 ? -1.236 -0.741 -3.443 1 92.38 104 LEU A O 1
ATOM 778 N N . LEU A 1 105 ? -0.96 -1.973 -5.262 1 91.5 105 LEU A N 1
ATOM 779 C CA . LEU A 1 105 ? -0.047 -1.015 -5.879 1 91.5 105 LEU A CA 1
ATOM 780 C C . LEU A 1 105 ? -0.743 0.321 -6.117 1 91.5 105 LEU A C 1
ATOM 782 O O . LEU A 1 105 ? -0.166 1.381 -5.863 1 91.5 105 LEU A O 1
ATOM 786 N N . GLY A 1 106 ? -1.938 0.226 -6.641 1 90.75 106 GLY A N 1
ATOM 787 C CA . GLY A 1 106 ? -2.711 1.441 -6.848 1 90.75 106 GLY A CA 1
ATOM 788 C C . GLY A 1 106 ? -2.975 2.205 -5.562 1 90.75 106 GLY A C 1
ATOM 789 O O . GLY A 1 106 ? -2.832 3.428 -5.52 1 90.75 106 GLY A O 1
ATOM 790 N N . THR A 1 107 ? -3.387 1.472 -4.59 1 91.56 107 THR A N 1
ATOM 791 C CA . THR A 1 107 ? -3.654 2.076 -3.289 1 91.56 107 THR A CA 1
ATOM 792 C C . THR A 1 107 ? -2.387 2.703 -2.713 1 91.56 107 THR A C 1
ATOM 794 O O . THR A 1 107 ? -2.434 3.797 -2.145 1 91.56 107 THR A O 1
ATOM 797 N N . MET A 1 108 ? -1.301 2.047 -2.863 1 91.56 108 MET A N 1
ATOM 798 C CA . MET A 1 108 ? -0.027 2.553 -2.357 1 91.56 108 MET A CA 1
ATOM 799 C C . MET A 1 108 ? 0.33 3.881 -3.014 1 91.56 108 MET A C 1
ATOM 801 O O . MET A 1 108 ? 0.794 4.805 -2.342 1 91.56 108 MET A O 1
ATOM 805 N N . ARG A 1 109 ? 0.177 3.959 -4.273 1 91.31 109 ARG A N 1
ATOM 806 C CA . ARG A 1 109 ? 0.479 5.195 -4.988 1 91.31 109 ARG A CA 1
ATOM 807 C C . ARG A 1 109 ? -0.34 6.359 -4.441 1 91.31 109 ARG A C 1
ATOM 809 O O . ARG A 1 109 ? 0.199 7.438 -4.184 1 91.31 109 ARG A O 1
ATOM 816 N N . VAL A 1 110 ? -1.601 6.133 -4.266 1 92.69 110 VAL A N 1
ATOM 817 C CA . VAL A 1 110 ? -2.496 7.18 -3.779 1 92.69 110 VAL A CA 1
ATOM 818 C C . VAL A 1 110 ? -2.113 7.566 -2.354 1 92.69 110 VAL A C 1
ATOM 820 O O . VAL A 1 110 ? -2.012 8.75 -2.031 1 92.69 110 VAL A O 1
ATOM 823 N N . MET A 1 111 ? -1.887 6.598 -1.524 1 93.88 111 MET A N 1
ATOM 824 C CA . MET A 1 111 ? -1.507 6.852 -0.137 1 93.88 111 MET A CA 1
ATOM 825 C C . MET A 1 111 ? -0.183 7.605 -0.065 1 93.88 111 MET A C 1
ATOM 827 O O . MET A 1 111 ? -0.024 8.516 0.752 1 93.88 111 MET A O 1
ATOM 831 N N . GLY A 1 112 ? 0.747 7.117 -0.911 1 94.38 112 GLY A N 1
ATOM 832 C CA . GLY A 1 112 ? 2.025 7.809 -0.945 1 94.38 112 GLY A CA 1
ATOM 833 C C . GLY A 1 112 ? 1.898 9.289 -1.276 1 94.38 112 GLY A C 1
ATOM 834 O O . GLY A 1 112 ? 2.523 10.125 -0.629 1 94.38 112 GLY A O 1
ATOM 835 N N . ASP A 1 113 ? 1.104 9.625 -2.24 1 94.69 113 ASP A N 1
ATOM 836 C CA . ASP A 1 113 ? 0.874 11.016 -2.631 1 94.69 113 ASP A CA 1
ATOM 837 C C . ASP A 1 113 ? 0.217 11.805 -1.498 1 94.69 113 ASP A C 1
ATOM 839 O O . ASP A 1 113 ? 0.646 12.914 -1.178 1 94.69 113 ASP A O 1
ATOM 843 N N . GLU A 1 114 ? -0.762 11.227 -0.883 1 96.12 114 GLU A N 1
ATOM 844 C CA . GLU A 1 114 ? -1.484 11.906 0.188 1 96.12 114 GLU A CA 1
ATOM 845 C C . GLU A 1 114 ? -0.595 12.109 1.412 1 96.12 114 GLU A C 1
ATOM 847 O O . GLU A 1 114 ? -0.657 13.148 2.066 1 96.12 114 GLU A O 1
ATOM 852 N N . LEU A 1 115 ? 0.127 11.078 1.684 1 96.81 115 LEU A N 1
ATOM 853 C CA . LEU A 1 115 ? 1.03 11.148 2.828 1 96.81 115 LEU A CA 1
ATOM 854 C C . LEU A 1 115 ? 2.055 12.266 2.641 1 96.81 115 LEU A C 1
ATOM 856 O O . LEU A 1 115 ? 2.268 13.078 3.543 1 96.81 115 LEU A O 1
ATOM 860 N N . ALA A 1 116 ? 2.672 12.297 1.47 1 97.19 116 ALA A N 1
ATOM 861 C CA . ALA A 1 116 ? 3.652 13.336 1.164 1 97.19 116 ALA A CA 1
ATOM 862 C C . ALA A 1 116 ? 3.039 14.727 1.303 1 97.19 116 ALA A C 1
ATOM 864 O O . ALA A 1 116 ? 3.643 15.617 1.9 1 97.19 116 ALA A O 1
ATOM 865 N N . GLN A 1 117 ? 1.851 14.844 0.779 1 96.19 117 GLN A N 1
ATOM 866 C CA . GLN A 1 117 ? 1.178 16.141 0.813 1 96.19 117 GLN A CA 1
ATOM 867 C C . GLN A 1 117 ? 0.812 16.531 2.242 1 96.19 117 GLN A C 1
ATOM 869 O O . GLN A 1 117 ? 0.998 17.672 2.643 1 96.19 117 GLN A O 1
ATOM 874 N N . SER A 1 118 ? 0.25 15.562 2.949 1 96.19 118 SER A N 1
ATOM 875 C CA . SER A 1 118 ? -0.148 15.836 4.324 1 96.19 118 SER A CA 1
ATOM 876 C C . SER A 1 118 ? 1.055 16.219 5.184 1 96.19 118 SER A C 1
ATOM 878 O O . SER A 1 118 ? 1 17.172 5.953 1 96.19 118 SER A O 1
ATOM 880 N N . LYS A 1 119 ? 2.10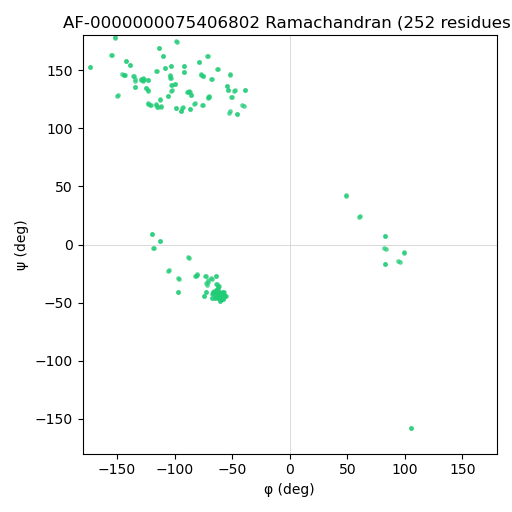5 15.523 5.07 1 96.06 119 LYS A N 1
ATOM 881 C CA . LYS A 1 119 ? 3.316 15.797 5.84 1 96.06 119 LYS A CA 1
ATOM 882 C C . LYS A 1 119 ? 3.916 17.156 5.461 1 96.06 119 LYS A C 1
ATOM 884 O O . LYS A 1 119 ? 4.398 17.891 6.324 1 96.06 119 LYS A O 1
ATOM 889 N N . ALA A 1 120 ? 3.9 17.453 4.172 1 96.19 120 ALA A N 1
ATOM 890 C CA . ALA A 1 120 ? 4.406 18.734 3.717 1 96.19 120 ALA A CA 1
ATOM 891 C C . ALA A 1 120 ? 3.607 19.891 4.324 1 96.19 120 ALA A C 1
ATOM 893 O O . ALA A 1 120 ? 4.184 20.875 4.781 1 96.19 120 ALA A O 1
ATOM 894 N N . GLU A 1 121 ? 2.348 19.719 4.277 1 95 121 GLU A N 1
ATOM 895 C CA . GLU A 1 121 ? 1.473 20.75 4.828 1 95 121 GLU A CA 1
ATOM 896 C C . GLU A 1 121 ? 1.686 20.906 6.332 1 95 121 GLU A C 1
ATOM 898 O O . GLU A 1 121 ? 1.688 22.031 6.848 1 95 121 GLU A O 1
ATOM 903 N N . LEU A 1 122 ? 1.837 19.797 6.965 1 94.25 122 LEU A N 1
ATOM 904 C CA . LEU A 1 122 ? 2.082 19.812 8.406 1 94.25 122 LEU A CA 1
ATOM 905 C C . LEU A 1 122 ? 3.365 20.578 8.727 1 94.25 122 LEU A C 1
ATOM 907 O O . LEU A 1 122 ? 3.398 21.375 9.664 1 94.25 122 LEU A O 1
ATOM 911 N N . GLU A 1 123 ? 4.375 20.297 8 1 92.88 123 GLU A N 1
ATOM 912 C CA . GLU A 1 123 ? 5.656 20.969 8.219 1 92.88 123 GLU A CA 1
ATOM 913 C C . GLU A 1 123 ? 5.543 22.469 7.988 1 92.88 123 GLU A C 1
ATOM 915 O O . GLU A 1 123 ? 6.176 23.25 8.695 1 92.88 123 GLU A O 1
ATOM 920 N N . GLU A 1 124 ? 4.793 22.828 7.043 1 91.44 124 GLU A N 1
ATOM 921 C CA . GLU A 1 124 ? 4.578 24.25 6.758 1 91.44 124 GLU A CA 1
ATOM 922 C C . GLU A 1 124 ? 3.814 24.922 7.891 1 91.44 124 GLU A C 1
ATOM 924 O O . GLU A 1 124 ? 4.129 26.062 8.266 1 91.44 124 GLU A O 1
ATOM 929 N N . LEU A 1 125 ? 2.83 24.234 8.406 1 90.31 125 LEU A N 1
ATOM 930 C CA . LEU A 1 125 ? 2.01 24.797 9.469 1 90.31 125 LEU A CA 1
ATOM 931 C C . LEU A 1 125 ? 2.785 24.875 10.781 1 90.31 125 LEU A C 1
ATOM 933 O O . LEU A 1 125 ? 2.555 25.766 11.594 1 90.31 125 LEU A O 1
ATOM 937 N N . ARG A 1 126 ? 3.637 23.938 11.031 1 86.56 126 ARG A N 1
ATOM 938 C CA . ARG A 1 126 ? 4.434 23.938 12.258 1 86.56 126 ARG A CA 1
ATOM 939 C C . ARG A 1 126 ? 5.484 25.031 12.234 1 86.56 126 ARG A C 1
ATOM 941 O O . ARG A 1 126 ? 5.938 25.484 13.289 1 86.56 126 ARG A O 1
ATOM 948 N N . LYS A 1 127 ? 6.012 25.438 11.203 1 86.56 127 LYS A N 1
ATOM 949 C CA . LYS A 1 127 ? 6.98 26.516 11.086 1 86.56 127 LYS A CA 1
ATOM 950 C C . LYS A 1 127 ? 6.316 27.875 11.289 1 86.56 127 LYS A C 1
ATOM 952 O O . LYS A 1 127 ? 6.969 28.844 11.688 1 86.56 127 LYS A O 1
ATOM 957 N N . ASN A 1 128 ? 5.023 27.906 10.961 1 69.31 128 ASN A N 1
ATOM 958 C CA . ASN A 1 128 ? 4.355 29.188 11.156 1 69.31 128 ASN A CA 1
ATOM 959 C C . ASN A 1 128 ? 3.74 29.297 12.547 1 69.31 128 ASN A C 1
ATOM 961 O O . ASN A 1 128 ? 3.578 30.406 13.07 1 69.31 128 ASN A O 1
ATOM 965 N N . MET B 1 1 ? -15.648 -26.047 -6.465 1 40.38 1 MET B N 1
ATOM 966 C CA . MET B 1 1 ? -14.969 -24.766 -6.473 1 40.38 1 MET B CA 1
ATOM 967 C C . MET B 1 1 ? -15.891 -23.656 -5.98 1 40.38 1 MET B C 1
ATOM 969 O O . MET B 1 1 ? -16.984 -23.469 -6.52 1 40.38 1 MET B O 1
ATOM 973 N N . SER B 1 2 ? -15.859 -23.391 -4.738 1 52.12 2 SER B N 1
ATOM 974 C CA . SER B 1 2 ? -16.922 -22.625 -4.113 1 52.12 2 SER B CA 1
ATOM 975 C C . SER B 1 2 ? -17.172 -21.312 -4.863 1 52.12 2 SER B C 1
ATOM 977 O O . SER B 1 2 ? -16.234 -20.719 -5.406 1 52.12 2 SER B O 1
ATOM 979 N N . VAL B 1 3 ? -18.297 -21.188 -5.469 1 56.97 3 VAL B N 1
ATOM 980 C CA . VAL B 1 3 ? -18.828 -20.062 -6.223 1 56.97 3 VAL B CA 1
ATOM 981 C C . VAL B 1 3 ? -18.469 -18.75 -5.516 1 56.97 3 VAL B C 1
ATOM 983 O O . VAL B 1 3 ? -18.625 -18.641 -4.297 1 56.97 3 VAL B O 1
ATOM 986 N N . PRO B 1 4 ? -17.719 -17.891 -6.227 1 69.56 4 PRO B N 1
ATOM 987 C CA . PRO B 1 4 ? -17.469 -16.562 -5.629 1 69.56 4 PRO B CA 1
ATOM 988 C C . PRO B 1 4 ? -18.75 -15.938 -5.059 1 69.56 4 PRO B C 1
ATOM 990 O O . PRO B 1 4 ? -19.797 -15.984 -5.691 1 69.56 4 PRO B O 1
ATOM 993 N N . GLU B 1 5 ? -18.844 -15.797 -3.805 1 90.62 5 GLU B N 1
ATOM 994 C CA . GLU B 1 5 ? -19.969 -15.141 -3.141 1 90.62 5 GLU B CA 1
ATOM 995 C C . GLU B 1 5 ? -19.953 -13.633 -3.391 1 90.62 5 GLU B C 1
ATOM 997 O O . GLU B 1 5 ? -18.906 -13 -3.346 1 90.62 5 GLU B O 1
ATOM 1002 N N . ARG B 1 6 ? -21.203 -13.109 -3.91 1 95.94 6 ARG B N 1
ATOM 1003 C CA . ARG B 1 6 ? -21.406 -11.672 -4.059 1 95.94 6 ARG B CA 1
ATOM 1004 C C . ARG B 1 6 ? -22.281 -11.117 -2.938 1 95.94 6 ARG B C 1
ATOM 1006 O O . ARG B 1 6 ? -23.25 -11.75 -2.533 1 95.94 6 ARG B O 1
ATOM 1013 N N . LYS B 1 7 ? -21.891 -10.008 -2.441 1 97.56 7 LYS B N 1
ATOM 1014 C CA . LYS B 1 7 ? -22.656 -9.312 -1.408 1 97.56 7 LYS B CA 1
ATOM 1015 C C . LYS B 1 7 ? -22.984 -7.883 -1.833 1 97.56 7 LYS B C 1
ATOM 1017 O O . LYS B 1 7 ? -22.141 -7.195 -2.416 1 97.56 7 LYS B O 1
ATOM 1022 N N . THR B 1 8 ? -24.219 -7.488 -1.627 1 98.12 8 THR B N 1
ATOM 1023 C CA . THR B 1 8 ? -24.641 -6.109 -1.841 1 98.12 8 THR B CA 1
ATOM 1024 C C . THR B 1 8 ? -24.703 -5.352 -0.517 1 98.12 8 THR B C 1
ATOM 1026 O O . THR B 1 8 ? -25.141 -5.902 0.496 1 98.12 8 THR B O 1
ATOM 1029 N N . PHE B 1 9 ? -24.234 -4.129 -0.561 1 98.38 9 PHE B N 1
ATOM 1030 C CA . PHE B 1 9 ? -24.281 -3.242 0.596 1 98.38 9 PHE B CA 1
ATOM 1031 C C . PHE B 1 9 ? -24.938 -1.916 0.236 1 98.38 9 PHE B C 1
ATOM 1033 O O . PHE B 1 9 ? -24.703 -1.377 -0.848 1 98.38 9 PHE B O 1
ATOM 1040 N N . THR B 1 10 ? -25.719 -1.413 1.15 1 98.31 10 THR B N 1
ATOM 1041 C CA . THR B 1 10 ? -26.375 -0.13 0.91 1 98.31 10 THR B CA 1
ATOM 1042 C C . THR B 1 10 ? -25.516 1.018 1.445 1 98.31 10 THR B C 1
ATOM 1044 O O . THR B 1 10 ? -24.719 0.827 2.359 1 98.31 10 THR B O 1
ATOM 1047 N N . LYS B 1 11 ? -25.75 2.133 0.795 1 98.19 11 LYS B N 1
ATOM 1048 C CA . LYS B 1 11 ? -25.078 3.338 1.269 1 98.19 11 LYS B CA 1
ATOM 1049 C C . LYS B 1 11 ? -25.219 3.492 2.779 1 98.19 11 LYS B C 1
ATOM 1051 O O . LYS B 1 11 ? -26.312 3.303 3.326 1 98.19 11 LYS B O 1
ATOM 1056 N N . GLY B 1 12 ? -24.109 3.773 3.408 1 97.88 12 GLY B N 1
ATOM 1057 C CA . GLY B 1 12 ? -24.125 4.012 4.844 1 97.88 12 GLY B CA 1
ATOM 1058 C C . GLY B 1 12 ? -23.828 2.768 5.656 1 97.88 12 GLY B C 1
ATOM 1059 O O . GLY B 1 12 ? -23.531 2.859 6.848 1 97.88 12 GLY B O 1
ATOM 1060 N N . SER B 1 13 ? -23.875 1.601 5.066 1 98 13 SER B N 1
ATOM 1061 C CA . SER B 1 13 ? -23.578 0.355 5.766 1 98 13 SER B CA 1
ATOM 1062 C C . SER B 1 13 ? -22.109 0.282 6.16 1 98 13 SER B C 1
ATOM 1064 O O . SER B 1 13 ? -21.234 0.723 5.41 1 98 13 SER B O 1
ATOM 1066 N N . VAL B 1 14 ? -21.891 -0.277 7.344 1 97.88 14 VAL B N 1
ATOM 1067 C CA . VAL B 1 14 ? -20.531 -0.584 7.793 1 97.88 14 VAL B CA 1
ATOM 1068 C C . VAL B 1 14 ? -20.188 -2.031 7.445 1 97.88 14 VAL B C 1
ATOM 1070 O O . VAL B 1 14 ? -20.844 -2.963 7.922 1 97.88 14 VAL B O 1
ATOM 1073 N N . ILE B 1 15 ? -19.25 -2.146 6.602 1 97.62 15 ILE B N 1
ATOM 1074 C CA . ILE B 1 15 ? -18.859 -3.494 6.199 1 97.62 15 ILE B CA 1
ATOM 1075 C C . ILE B 1 15 ? -18.062 -4.16 7.32 1 97.62 15 ILE B C 1
ATOM 1077 O O . ILE B 1 15 ? -18.297 -5.328 7.648 1 97.62 15 ILE B O 1
ATOM 1081 N N . PHE B 1 16 ? -17.156 -3.455 7.91 1 97.25 16 PHE B N 1
ATOM 1082 C CA . PHE B 1 16 ? -16.438 -3.893 9.102 1 97.25 16 PHE B CA 1
ATOM 1083 C C . PHE B 1 16 ? -15.914 -2.695 9.891 1 97.25 16 PHE B C 1
ATOM 1085 O O . PHE B 1 16 ? -15.82 -1.589 9.352 1 97.25 16 PHE B O 1
ATOM 1092 N N . LYS B 1 17 ? -15.57 -2.949 11.148 1 96.69 17 LYS B N 1
ATOM 1093 C CA . LYS B 1 17 ? -15.086 -1.906 12.055 1 96.69 17 LYS B CA 1
ATOM 1094 C C . LYS B 1 17 ? -13.594 -2.053 12.32 1 96.69 17 LYS B C 1
ATOM 1096 O O . LYS B 1 17 ? -13.039 -3.15 12.211 1 96.69 17 LYS B O 1
ATOM 1101 N N . GLU B 1 18 ? -13.031 -0.947 12.586 1 95.38 18 GLU B N 1
ATOM 1102 C CA . GLU B 1 18 ? -11.609 -0.941 12.93 1 95.38 18 GLU B CA 1
ATOM 1103 C C . GLU B 1 18 ? -11.32 -1.887 14.094 1 95.38 18 GLU B C 1
ATOM 1105 O O . GLU B 1 18 ? -12.062 -1.91 15.078 1 95.38 18 GLU B O 1
ATOM 1110 N N . GLY B 1 19 ? -10.227 -2.648 13.93 1 93.19 19 GLY B N 1
ATOM 1111 C CA . GLY B 1 19 ? -9.789 -3.52 15.008 1 93.19 19 GLY B CA 1
ATOM 1112 C C . GLY B 1 19 ? -10.523 -4.848 15.039 1 93.19 19 GLY B C 1
ATOM 1113 O O . GLY B 1 19 ? -10.086 -5.785 15.711 1 93.19 19 GLY B O 1
ATOM 1114 N N . GLU B 1 20 ? -11.625 -4.926 14.383 1 92.44 20 GLU B N 1
ATOM 1115 C CA . GLU B 1 20 ? -12.383 -6.172 14.336 1 92.44 20 GLU B CA 1
ATOM 1116 C C . GLU B 1 20 ? -11.586 -7.285 13.664 1 92.44 20 GLU B C 1
ATOM 1118 O O . GLU B 1 20 ? -10.695 -7.016 12.852 1 92.44 20 GLU B O 1
ATOM 1123 N N . SER B 1 21 ? -11.914 -8.492 14.125 1 88.25 21 SER B N 1
ATOM 1124 C CA . SER B 1 21 ? -11.352 -9.625 13.398 1 88.25 21 SER B CA 1
ATOM 1125 C C . SER B 1 21 ? -12.102 -9.859 12.086 1 88.25 21 SER B C 1
ATOM 1127 O O . SER B 1 21 ? -13.258 -9.469 11.945 1 88.25 21 SER B O 1
ATOM 1129 N N . GLY B 1 22 ? -11.383 -10.289 11.125 1 82.44 22 GLY B N 1
ATOM 1130 C CA . GLY B 1 22 ? -12.055 -10.562 9.859 1 82.44 22 GLY B CA 1
ATOM 1131 C C . GLY B 1 22 ? -11.492 -11.766 9.133 1 82.44 22 GLY B C 1
ATOM 1132 O O . GLY B 1 22 ? -10.305 -12.07 9.266 1 82.44 22 GLY B O 1
ATOM 1133 N N . ARG B 1 23 ? -12.492 -12.414 8.461 1 86.44 23 ARG B N 1
ATOM 1134 C CA . ARG B 1 23 ? -12.078 -13.602 7.727 1 86.44 23 ARG B CA 1
ATOM 1135 C C . ARG B 1 23 ? -12.375 -13.453 6.238 1 86.44 23 ARG B C 1
ATOM 1137 O O . ARG B 1 23 ? -12.359 -14.445 5.496 1 86.44 23 ARG B O 1
ATOM 1144 N N . GLU B 1 24 ? -12.758 -12.211 5.898 1 93.62 24 GLU B N 1
ATOM 1145 C CA . GLU B 1 24 ? -13.086 -11.984 4.492 1 93.62 24 GLU B CA 1
ATOM 1146 C C . GLU B 1 24 ? -12.484 -10.672 3.988 1 93.62 24 GLU B C 1
ATOM 1148 O O . GLU B 1 24 ? -12.367 -9.711 4.742 1 93.62 24 GLU B O 1
ATOM 1153 N N . ALA B 1 25 ? -12.109 -10.711 2.773 1 95.12 25 ALA B N 1
ATOM 1154 C CA . ALA B 1 25 ? -11.797 -9.508 1.999 1 95.12 25 ALA B CA 1
ATOM 1155 C C . ALA B 1 25 ? -12.797 -9.305 0.87 1 95.12 25 ALA B C 1
ATOM 1157 O O . ALA B 1 25 ? -13.648 -10.172 0.625 1 95.12 25 ALA B O 1
ATOM 1158 N N . TYR B 1 26 ? -12.727 -8.148 0.266 1 96.88 26 TYR B N 1
ATOM 1159 C CA . TYR B 1 26 ? -13.75 -7.789 -0.715 1 96.88 26 TYR B CA 1
ATOM 1160 C C . TYR B 1 26 ? -13.109 -7.191 -1.964 1 96.88 26 TYR B C 1
ATOM 1162 O O . TYR B 1 26 ? -12.188 -6.387 -1.871 1 96.88 26 TYR B O 1
ATOM 1170 N N . LEU B 1 27 ? -13.562 -7.613 -3.066 1 96.81 27 LEU B N 1
ATOM 1171 C CA . LEU B 1 27 ? -13.32 -6.914 -4.324 1 96.81 27 LEU B CA 1
ATOM 1172 C C . LEU B 1 27 ? -14.516 -6.047 -4.699 1 96.81 27 LEU B C 1
ATOM 1174 O O . LEU B 1 27 ? -15.609 -6.562 -4.941 1 96.81 27 LEU B O 1
ATOM 1178 N N . LEU B 1 28 ? -14.289 -4.789 -4.762 1 98 28 LEU B N 1
ATOM 1179 C CA . LEU B 1 28 ? -15.391 -3.893 -5.105 1 98 28 LEU B CA 1
ATOM 1180 C C . LEU B 1 28 ? -15.695 -3.957 -6.598 1 98 28 LEU B C 1
ATOM 1182 O O . LEU B 1 28 ? -14.828 -3.67 -7.426 1 98 28 LEU B O 1
ATOM 1186 N N . GLN B 1 29 ? -16.859 -4.316 -6.879 1 97.69 29 GLN B N 1
ATOM 1187 C CA . GLN B 1 29 ? -17.266 -4.402 -8.273 1 97.69 29 GLN B CA 1
ATOM 1188 C C . GLN B 1 29 ? -18.016 -3.141 -8.711 1 97.69 29 GLN B C 1
ATOM 1190 O O . GLN B 1 29 ? -17.875 -2.699 -9.852 1 97.69 29 GLN B O 1
ATOM 1195 N N . LYS B 1 30 ? -18.859 -2.656 -7.848 1 98.31 30 LYS B N 1
ATOM 1196 C CA . LYS B 1 30 ? -19.625 -1.429 -8.047 1 98.31 30 LYS B CA 1
ATOM 1197 C C . LYS B 1 30 ? -19.781 -0.654 -6.738 1 98.31 30 LYS B C 1
ATOM 1199 O O . LYS B 1 30 ? -19.953 -1.249 -5.672 1 98.31 30 LYS B O 1
ATOM 1204 N N . GLY B 1 31 ? -19.781 0.752 -6.953 1 98.25 31 GLY B N 1
ATOM 1205 C CA . GLY B 1 31 ? -20 1.602 -5.797 1 98.25 31 GLY B CA 1
ATOM 1206 C C . GLY B 1 31 ? -18.75 2.285 -5.301 1 98.25 31 GLY B C 1
ATOM 1207 O O . GLY B 1 31 ? -17.844 2.572 -6.082 1 98.25 31 GLY B O 1
ATOM 1208 N N . LYS B 1 32 ? -18.844 2.65 -4.055 1 98.5 32 LYS B N 1
ATOM 1209 C CA . LYS B 1 32 ? -17.75 3.387 -3.418 1 98.5 32 LYS B CA 1
ATOM 1210 C C . LYS B 1 32 ? -17.672 3.082 -1.925 1 98.5 32 LYS B C 1
ATOM 1212 O O . LYS B 1 32 ? -18.703 3.104 -1.233 1 98.5 32 LYS B O 1
ATOM 1217 N N . VAL B 1 33 ? -16.5 2.74 -1.521 1 98.56 33 VAL B N 1
ATOM 1218 C CA . VAL B 1 33 ? -16.297 2.404 -0.116 1 98.56 33 VAL B CA 1
ATOM 1219 C C . VAL B 1 33 ? -15.203 3.297 0.475 1 98.56 33 VAL B C 1
ATOM 1221 O O . VAL B 1 33 ? -14.156 3.498 -0.142 1 98.56 33 VAL B O 1
ATOM 1224 N N . ARG B 1 34 ? -15.492 3.824 1.598 1 98.44 34 ARG B N 1
ATOM 1225 C CA . ARG B 1 34 ? -14.547 4.672 2.314 1 98.44 34 ARG B CA 1
ATOM 1226 C C . ARG B 1 34 ? -13.898 3.912 3.469 1 98.44 34 ARG B C 1
ATOM 1228 O O . ARG B 1 34 ? -14.578 3.199 4.211 1 98.44 34 ARG B O 1
ATOM 1235 N N . ILE B 1 35 ? -12.602 4.023 3.541 1 98.19 35 ILE B N 1
ATOM 1236 C CA . ILE B 1 35 ? -11.836 3.451 4.645 1 98.19 35 ILE B CA 1
ATOM 1237 C C . ILE B 1 35 ? -11.375 4.559 5.586 1 98.19 35 ILE B C 1
ATOM 1239 O O . ILE B 1 35 ? -10.773 5.543 5.148 1 98.19 35 ILE B O 1
ATOM 1243 N N . PHE B 1 36 ? -11.664 4.402 6.879 1 97.69 36 PHE B N 1
ATOM 1244 C CA . PHE B 1 36 ? -11.219 5.426 7.82 1 97.69 36 PHE B CA 1
ATOM 1245 C C . PHE B 1 36 ? -10.688 4.793 9.102 1 97.69 36 PHE B C 1
ATOM 1247 O O . PHE B 1 36 ? -11.008 3.643 9.406 1 97.69 36 PHE B O 1
ATOM 1254 N N . LYS B 1 37 ? -9.828 5.496 9.758 1 96.94 37 LYS B N 1
ATOM 1255 C CA . LYS B 1 37 ? -9.281 5.164 11.07 1 96.94 37 LYS B CA 1
ATOM 1256 C C . LYS B 1 37 ? -9.688 6.195 12.117 1 96.94 37 LYS B C 1
ATOM 1258 O O . LYS B 1 37 ? -9.867 7.371 11.797 1 96.94 37 LYS B O 1
ATOM 1263 N N . THR B 1 38 ? -9.805 5.695 13.312 1 95.62 38 THR B N 1
ATOM 1264 C CA . THR B 1 38 ? -10.094 6.609 14.414 1 95.62 38 THR B CA 1
ATOM 1265 C C . THR B 1 38 ? -8.805 7.066 15.094 1 95.62 38 THR B C 1
ATOM 1267 O O . THR B 1 38 ? -8.023 6.238 15.562 1 95.62 38 THR B O 1
ATOM 1270 N N . VAL B 1 39 ? -8.57 8.367 15.023 1 95.5 39 VAL B N 1
ATOM 1271 C CA . VAL B 1 39 ? -7.434 8.977 15.703 1 95.5 39 VAL B CA 1
ATOM 1272 C C . VAL B 1 39 ? -7.922 10.023 16.703 1 95.5 39 VAL B C 1
ATOM 1274 O O . VAL B 1 39 ? -8.547 11.016 16.312 1 95.5 39 VAL B O 1
ATOM 1277 N N . SER B 1 40 ? -7.613 9.836 17.953 1 93.75 40 SER B N 1
ATOM 1278 C CA . SER B 1 40 ? -8.047 10.75 19.016 1 93.75 40 SER B CA 1
ATOM 1279 C C . SER B 1 40 ? -9.539 11.031 18.906 1 93.75 40 SER B C 1
ATOM 1281 O O . SER B 1 40 ? -9.961 12.188 18.938 1 93.75 40 SER B O 1
ATOM 1283 N N . GLY B 1 41 ? -10.25 10 18.656 1 92.19 41 GLY B N 1
ATOM 1284 C CA . GLY B 1 41 ? -11.695 10.078 18.641 1 92.19 41 GLY B CA 1
ATOM 1285 C C . GLY B 1 41 ? -12.266 10.594 17.344 1 92.19 41 GLY B C 1
ATOM 1286 O O . GLY B 1 41 ? -13.484 10.664 17.172 1 92.19 41 GLY B O 1
ATOM 1287 N N . LYS B 1 42 ? -11.445 10.969 16.406 1 94.56 42 LYS B N 1
ATOM 1288 C CA . LYS B 1 42 ? -11.883 11.5 15.117 1 94.56 42 LYS B CA 1
ATOM 1289 C C . LYS B 1 42 ? -11.727 10.461 14.008 1 94.56 42 LYS B C 1
ATOM 1291 O O . LYS B 1 42 ? -10.742 9.727 13.977 1 94.56 42 LYS B O 1
ATOM 1296 N N . ARG B 1 43 ? -12.656 10.523 13.125 1 95.81 43 ARG B N 1
ATOM 1297 C CA . ARG B 1 43 ? -12.586 9.648 11.953 1 95.81 43 ARG B CA 1
ATOM 1298 C C . ARG B 1 43 ? -11.758 10.281 10.844 1 95.81 43 ARG B C 1
ATOM 1300 O O . ARG B 1 43 ? -12.125 11.32 10.305 1 95.81 43 ARG B O 1
ATOM 1307 N N . ILE B 1 44 ? -10.68 9.609 10.562 1 97.5 44 ILE B N 1
ATOM 1308 C CA . ILE B 1 44 ? -9.773 10.109 9.539 1 97.5 44 ILE B CA 1
ATOM 1309 C C . ILE B 1 44 ? -9.805 9.18 8.328 1 97.5 44 ILE B C 1
ATOM 1311 O O . ILE B 1 44 ? -9.461 8 8.43 1 97.5 44 ILE B O 1
ATOM 1315 N N . THR B 1 45 ? -10.211 9.719 7.152 1 97.56 45 THR B N 1
ATOM 1316 C CA . THR B 1 45 ? -10.219 8.938 5.922 1 97.56 45 THR B CA 1
ATOM 1317 C C . THR B 1 45 ? -8.797 8.648 5.449 1 97.56 45 THR B C 1
ATOM 1319 O O . THR B 1 45 ? -7.996 9.57 5.285 1 97.56 45 THR B O 1
ATOM 1322 N N . ILE B 1 46 ? -8.531 7.41 5.223 1 96.81 46 ILE B N 1
ATOM 1323 C CA . ILE B 1 46 ? -7.184 7.078 4.77 1 96.81 46 ILE B CA 1
ATOM 1324 C C . ILE B 1 46 ? -7.246 6.445 3.381 1 96.81 46 ILE B C 1
ATOM 1326 O O . ILE B 1 46 ? -6.211 6.141 2.781 1 96.81 46 ILE B O 1
ATOM 1330 N N . GLY B 1 47 ? -8.492 6.254 2.877 1 96.38 47 GLY B N 1
ATOM 1331 C CA . GLY B 1 47 ? -8.609 5.688 1.543 1 96.38 47 GLY B CA 1
ATOM 1332 C C . GLY B 1 47 ? -10.039 5.664 1.026 1 96.38 47 GLY B C 1
ATOM 1333 O O . GLY B 1 47 ? -10.984 5.645 1.812 1 96.38 47 GLY B O 1
ATOM 1334 N N . ILE B 1 48 ? -10.156 5.711 -0.272 1 97.25 48 ILE B N 1
ATOM 1335 C CA . ILE B 1 48 ? -11.406 5.488 -0.994 1 97.25 48 ILE B CA 1
ATOM 1336 C C . ILE B 1 48 ? -11.227 4.344 -1.992 1 97.25 48 ILE B C 1
ATOM 1338 O O . ILE B 1 48 ? -10.375 4.418 -2.881 1 97.25 48 ILE B O 1
ATOM 1342 N N . VAL B 1 49 ? -12.031 3.361 -1.819 1 97.38 49 VAL B N 1
ATOM 1343 C CA . VAL B 1 49 ? -11.953 2.178 -2.67 1 97.38 49 VAL B CA 1
ATOM 1344 C C . VAL B 1 49 ? -12.836 2.367 -3.9 1 97.38 49 VAL B C 1
ATOM 1346 O O . VAL B 1 49 ? -14.008 2.748 -3.783 1 97.38 49 VAL B O 1
ATOM 1349 N N . GLN B 1 50 ? -12.227 2.082 -5 1 96.06 50 GLN B N 1
ATOM 1350 C CA . GLN B 1 50 ? -12.938 2.18 -6.273 1 96.06 50 GLN B CA 1
ATOM 1351 C C . GLN B 1 50 ? -13.195 0.796 -6.867 1 96.06 50 GLN B C 1
ATOM 1353 O O . GLN B 1 50 ? -12.555 -0.183 -6.469 1 96.06 50 GLN B O 1
ATOM 1358 N N . PRO B 1 51 ? -14.164 0.767 -7.836 1 97.25 51 PRO B N 1
ATOM 1359 C CA . PRO B 1 51 ? -14.391 -0.521 -8.5 1 97.25 51 PRO B CA 1
ATOM 1360 C C . PRO B 1 51 ? -13.109 -1.112 -9.086 1 97.25 51 PRO B C 1
ATOM 1362 O O . PRO B 1 51 ? -12.328 -0.396 -9.711 1 97.25 51 PRO B O 1
ATOM 1365 N N . GLY B 1 52 ? -12.922 -2.373 -8.82 1 94.94 52 GLY B N 1
ATOM 1366 C CA . GLY B 1 52 ? -11.727 -3.057 -9.289 1 94.94 52 GLY B CA 1
ATOM 1367 C C . GLY B 1 52 ? -10.656 -3.188 -8.227 1 94.94 52 GLY B C 1
ATOM 1368 O O . GLY B 1 52 ? -9.664 -3.891 -8.422 1 94.94 52 GLY B O 1
ATOM 1369 N N . GLN B 1 53 ? -10.906 -2.564 -7.121 1 95.69 53 GLN B N 1
ATOM 1370 C CA . GLN B 1 53 ? -9.938 -2.613 -6.027 1 95.69 53 GLN B CA 1
ATOM 1371 C C . GLN B 1 53 ? -10.391 -3.572 -4.93 1 95.69 53 GLN B C 1
ATOM 1373 O O . GLN B 1 53 ? -11.594 -3.824 -4.781 1 95.69 53 GLN B O 1
ATOM 1378 N N . VAL B 1 54 ? -9.359 -4.074 -4.238 1 96.19 54 VAL B N 1
ATOM 1379 C CA . VAL B 1 54 ? -9.609 -4.988 -3.127 1 96.19 54 VAL B CA 1
ATOM 1380 C C . VAL B 1 54 ? -9.414 -4.254 -1.802 1 96.19 54 VAL B C 1
ATOM 1382 O O . VAL B 1 54 ? -8.547 -3.385 -1.684 1 96.19 54 VAL B O 1
ATOM 1385 N N . PHE B 1 55 ? -10.25 -4.598 -0.829 1 96.25 55 PHE B N 1
ATOM 1386 C CA . PHE B 1 55 ? -10.094 -4.055 0.515 1 96.25 55 PHE B CA 1
ATOM 1387 C C . PHE B 1 55 ? -10.414 -5.105 1.567 1 96.25 55 PHE B C 1
ATOM 1389 O O . PHE B 1 55 ? -11.086 -6.102 1.272 1 96.25 55 PHE B O 1
ATOM 1396 N N . GLY B 1 56 ? -9.867 -4.859 2.795 1 94.12 56 GLY B N 1
ATOM 1397 C CA . GLY B 1 56 ? -10.062 -5.789 3.896 1 94.12 56 GLY B CA 1
ATOM 1398 C C . GLY B 1 56 ? -9.094 -6.961 3.871 1 94.12 56 GLY B C 1
ATOM 1399 O O . GLY B 1 56 ? -9.227 -7.895 4.664 1 94.12 56 GLY B O 1
ATOM 1400 N N . GLU B 1 57 ? -8.18 -6.945 3.033 1 91.88 57 GLU B N 1
ATOM 1401 C CA . GLU B 1 57 ? -7.258 -8.062 2.855 1 91.88 57 GLU B CA 1
ATOM 1402 C C . GLU B 1 57 ? -6.137 -8.023 3.889 1 91.88 57 GLU B C 1
ATOM 1404 O O . GLU B 1 57 ? -5.555 -9.062 4.223 1 91.88 57 GLU B O 1
ATOM 1409 N N . LEU B 1 58 ? -5.844 -6.895 4.348 1 86.62 58 LEU B N 1
ATOM 1410 C CA . LEU B 1 58 ? -4.699 -6.711 5.23 1 86.62 58 LEU B CA 1
ATOM 1411 C C . LEU B 1 58 ? -4.832 -7.574 6.48 1 86.62 58 LEU B C 1
ATOM 1413 O O . LEU B 1 58 ? -3.906 -8.305 6.84 1 86.62 58 LEU B O 1
ATOM 1417 N N . ALA B 1 59 ? -5.934 -7.566 7.055 1 85.5 59 ALA B N 1
ATOM 1418 C CA . ALA B 1 59 ? -6.172 -8.312 8.289 1 85.5 59 ALA B CA 1
ATOM 1419 C C . ALA 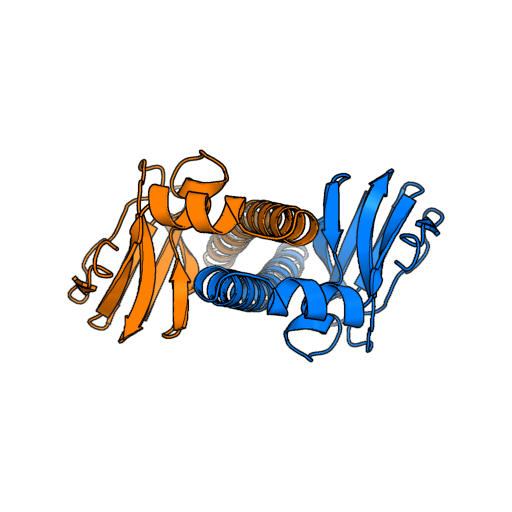B 1 59 ? -6.039 -9.812 8.062 1 85.5 59 ALA B C 1
ATOM 1421 O O . ALA B 1 59 ? -5.723 -10.562 8.984 1 85.5 59 ALA B O 1
ATOM 1422 N N . LEU B 1 60 ? -6.27 -10.273 6.891 1 87.06 60 LEU B N 1
ATOM 1423 C CA . LEU B 1 60 ? -6.27 -11.695 6.57 1 87.06 60 LEU B CA 1
ATOM 1424 C C . LEU B 1 60 ? -4.848 -12.203 6.375 1 87.06 60 LEU B C 1
ATOM 1426 O O . LEU B 1 60 ? -4.574 -13.391 6.582 1 87.06 60 LEU B O 1
ATOM 1430 N N . LEU B 1 61 ? -4.004 -11.305 6.008 1 85.38 61 LEU B N 1
ATOM 1431 C CA . LEU B 1 61 ? -2.693 -11.75 5.543 1 85.38 61 LEU B CA 1
ATOM 1432 C C . LEU B 1 61 ? -1.623 -11.477 6.594 1 85.38 61 LEU B C 1
ATOM 1434 O O . LEU B 1 61 ? -0.572 -12.117 6.602 1 85.38 61 LEU B O 1
ATOM 1438 N N . ASP B 1 62 ? -1.836 -10.586 7.453 1 78.38 62 ASP B N 1
ATOM 1439 C CA . ASP B 1 62 ? -0.805 -10.297 8.445 1 78.38 62 ASP B CA 1
ATOM 1440 C C . ASP B 1 62 ? -1.264 -10.711 9.844 1 78.38 62 ASP B C 1
ATOM 1442 O O . ASP B 1 62 ? -0.585 -10.422 10.836 1 78.38 62 ASP B O 1
ATOM 1446 N N . ASN B 1 63 ? -2.428 -11.297 9.945 1 75.19 63 ASN B N 1
ATOM 1447 C CA . ASN B 1 63 ? -3.047 -11.828 11.156 1 75.19 63 ASN B CA 1
ATOM 1448 C C . ASN B 1 63 ? -3.262 -10.734 12.203 1 75.19 63 ASN B C 1
ATOM 1450 O O . ASN B 1 63 ? -3.148 -10.977 13.406 1 75.19 63 ASN B O 1
ATOM 1454 N N . GLY B 1 64 ? -3.324 -9.594 11.758 1 80.75 64 GLY B N 1
ATOM 1455 C CA . GLY B 1 64 ? -3.68 -8.484 12.633 1 80.75 64 GLY B CA 1
ATOM 1456 C C . GLY B 1 64 ? -5.145 -8.102 12.547 1 80.75 64 GLY B C 1
ATOM 1457 O O . GLY B 1 64 ? -5.926 -8.766 11.859 1 80.75 64 GLY B O 1
ATOM 1458 N N . GLY B 1 65 ? -5.633 -7.141 13.414 1 88.06 65 GLY B N 1
ATOM 1459 C CA . GLY B 1 65 ? -6.977 -6.586 13.305 1 88.06 65 GLY B CA 1
ATOM 1460 C C . GLY B 1 65 ? -7.145 -5.668 12.109 1 88.06 65 GLY B C 1
ATOM 1461 O O . GLY B 1 65 ? -6.168 -5.312 11.445 1 88.06 65 GLY B O 1
ATOM 1462 N N . ARG B 1 66 ? -8.484 -5.461 11.781 1 92.12 66 ARG B N 1
ATOM 1463 C CA . ARG B 1 66 ? -8.781 -4.516 10.703 1 92.12 66 ARG B CA 1
ATOM 1464 C C . ARG B 1 66 ? -8.055 -3.191 10.93 1 92.12 66 ARG B C 1
ATOM 1466 O O . ARG B 1 66 ? -8.164 -2.588 12 1 92.12 66 ARG B O 1
ATOM 1473 N N . MET B 1 67 ? -7.305 -2.75 9.906 1 88.81 67 MET B N 1
ATOM 1474 C CA . MET B 1 67 ? -6.531 -1.514 9.984 1 88.81 67 MET B CA 1
ATOM 1475 C C . MET B 1 67 ? -7.449 -0.306 10.141 1 88.81 67 MET B C 1
ATOM 1477 O O . MET B 1 67 ? -7.074 0.687 10.766 1 88.81 67 MET B O 1
ATOM 1481 N N . GLY B 1 68 ? -8.555 -0.373 9.562 1 94.62 68 GLY B N 1
ATOM 1482 C CA . GLY B 1 68 ? -9.57 0.67 9.578 1 94.62 68 GLY B CA 1
ATOM 1483 C C . GLY B 1 68 ? -10.984 0.133 9.422 1 94.62 68 GLY B C 1
ATOM 1484 O O . GLY B 1 68 ? -11.18 -1.079 9.328 1 94.62 68 GLY B O 1
ATOM 1485 N N . ALA B 1 69 ? -11.938 1.068 9.477 1 97.44 69 ALA B N 1
ATOM 1486 C CA . ALA B 1 69 ? -13.336 0.74 9.195 1 97.44 69 ALA B CA 1
ATOM 1487 C C . ALA B 1 69 ? -13.664 0.963 7.723 1 97.44 69 ALA B C 1
ATOM 1489 O O . ALA B 1 69 ? -13.055 1.808 7.066 1 97.44 69 ALA B O 1
ATOM 1490 N N . ALA B 1 70 ? -14.562 0.176 7.234 1 98.19 70 ALA B N 1
ATOM 1491 C CA . ALA B 1 70 ? -15.039 0.319 5.859 1 98.19 70 ALA B CA 1
ATOM 1492 C C . ALA B 1 70 ? -16.516 0.67 5.832 1 98.19 70 ALA B C 1
ATOM 1494 O O . ALA B 1 70 ? -17.359 -0.094 6.32 1 98.19 70 ALA B O 1
ATOM 1495 N N . VAL B 1 71 ? -16.828 1.766 5.266 1 98.44 71 VAL B N 1
ATOM 1496 C CA . VAL B 1 71 ? -18.203 2.236 5.188 1 98.44 71 VAL B CA 1
ATOM 1497 C C . VAL B 1 71 ? -18.594 2.471 3.727 1 98.44 71 VAL B C 1
ATOM 1499 O O . VAL B 1 71 ? -17.781 2.98 2.941 1 98.44 71 VAL B O 1
ATOM 1502 N N . VAL B 1 72 ? -19.828 2.125 3.383 1 98.69 72 VAL B N 1
ATOM 1503 C CA . VAL B 1 72 ? -20.328 2.236 2.014 1 98.69 72 VAL B CA 1
ATOM 1504 C C . VAL B 1 72 ? -20.781 3.666 1.744 1 98.69 72 VAL B C 1
ATOM 1506 O O . VAL B 1 72 ? -21.703 4.168 2.406 1 98.69 72 VAL B O 1
ATOM 1509 N N . GLU B 1 73 ? -20.172 4.266 0.738 1 98.38 73 GLU B N 1
ATOM 1510 C CA . GLU B 1 73 ? -20.516 5.648 0.408 1 98.38 73 GLU B CA 1
ATOM 1511 C C . GLU B 1 73 ? -21.531 5.703 -0.731 1 98.38 73 GLU B C 1
ATOM 1513 O O . GLU B 1 73 ? -22.234 6.707 -0.897 1 98.38 73 GLU B O 1
ATOM 1518 N N . GLU B 1 74 ? -21.5 4.742 -1.57 1 98.31 74 GLU B N 1
ATOM 1519 C CA . GLU B 1 74 ? -22.453 4.465 -2.633 1 98.31 74 GLU B CA 1
ATOM 1520 C C . GLU B 1 74 ? -22.828 2.984 -2.666 1 98.31 74 GLU B C 1
ATOM 1522 O O . GLU B 1 74 ? -21.984 2.119 -2.439 1 98.31 74 GLU B O 1
ATOM 1527 N N . ASP B 1 75 ? -24.125 2.762 -2.932 1 98.44 75 ASP B N 1
ATOM 1528 C CA . ASP B 1 75 ? -24.5 1.354 -3.016 1 98.44 75 ASP B CA 1
ATOM 1529 C C . ASP B 1 75 ? -23.422 0.536 -3.711 1 98.44 75 ASP B C 1
ATOM 1531 O O . ASP B 1 75 ? -22.922 0.93 -4.766 1 98.44 75 ASP B O 1
ATOM 1535 N N . ALA B 1 76 ? -23.125 -0.618 -3.014 1 98.31 76 ALA B N 1
ATOM 1536 C CA . ALA B 1 76 ? -21.922 -1.321 -3.455 1 98.31 76 ALA B CA 1
ATOM 1537 C C . ALA B 1 76 ? -22.219 -2.797 -3.711 1 98.31 76 ALA B C 1
ATOM 1539 O O . ALA B 1 76 ? -23.047 -3.398 -3.035 1 98.31 76 ALA B O 1
ATOM 1540 N N . LEU B 1 77 ? -21.625 -3.275 -4.703 1 98.56 77 LEU B N 1
ATOM 1541 C CA . LEU B 1 77 ? -21.531 -4.699 -5.008 1 98.56 77 LEU B CA 1
ATOM 1542 C C . LEU B 1 77 ? -20.109 -5.203 -4.867 1 98.56 77 LEU B C 1
ATOM 1544 O O . LEU B 1 77 ? -19.188 -4.66 -5.488 1 98.56 77 LEU B O 1
ATOM 1548 N N . CYS B 1 78 ? -19.938 -6.258 -4.016 1 98 78 CYS B N 1
ATOM 1549 C CA . CYS B 1 78 ? -18.609 -6.785 -3.768 1 98 78 CYS B CA 1
ATOM 1550 C C . CYS B 1 78 ? -18.547 -8.289 -4.008 1 98 78 CYS B C 1
ATOM 1552 O O . CYS B 1 78 ? -19.531 -9 -3.74 1 98 78 CYS B O 1
ATOM 1554 N N . LEU B 1 79 ? -17.469 -8.719 -4.535 1 96.81 79 LEU B N 1
ATOM 1555 C CA . LEU B 1 79 ? -17.125 -10.141 -4.48 1 96.81 79 LEU B CA 1
ATOM 1556 C C . LEU B 1 79 ? -16.391 -10.469 -3.18 1 96.81 79 LEU B C 1
ATOM 1558 O O . LEU B 1 79 ? -15.422 -9.805 -2.82 1 96.81 79 LEU B O 1
ATOM 1562 N N . VAL B 1 80 ? -16.906 -11.461 -2.543 1 96.12 80 VAL B N 1
ATOM 1563 C CA . VAL B 1 80 ? -16.328 -11.836 -1.259 1 96.12 80 VAL B CA 1
ATOM 1564 C C . VAL B 1 80 ? -15.172 -12.812 -1.478 1 96.12 80 VAL B C 1
ATOM 1566 O O . VAL B 1 80 ? -15.289 -13.766 -2.25 1 96.12 80 VAL B O 1
ATOM 1569 N N . MET B 1 81 ? -14.07 -12.508 -0.833 1 93.69 81 MET B N 1
ATOM 1570 C CA . MET B 1 81 ? -12.914 -13.398 -0.836 1 93.69 81 MET B CA 1
ATOM 1571 C C . MET B 1 81 ? -12.641 -13.938 0.562 1 93.69 81 MET B C 1
ATOM 1573 O O . MET B 1 81 ? -12.281 -13.188 1.468 1 93.69 81 MET B O 1
ATOM 1577 N N . SER B 1 82 ? -12.727 -15.234 0.708 1 91.88 82 SER B N 1
ATOM 1578 C CA . SER B 1 82 ? -12.5 -15.828 2.021 1 91.88 82 SER B CA 1
ATOM 1579 C C . SER B 1 82 ? -11.016 -15.922 2.34 1 91.88 82 SER B C 1
ATOM 1581 O O . SER B 1 82 ? -10.18 -15.953 1.431 1 91.88 82 SER B O 1
ATOM 1583 N N . LYS B 1 83 ? -10.75 -15.984 3.617 1 90.94 83 LYS B N 1
ATOM 1584 C CA . LYS B 1 83 ? -9.367 -16.188 4.039 1 90.94 83 LYS B CA 1
ATOM 1585 C C . LYS B 1 83 ? -8.789 -17.453 3.408 1 90.94 83 LYS B C 1
ATOM 1587 O O . LYS B 1 83 ? -7.637 -17.469 2.971 1 90.94 83 LYS B O 1
ATOM 1592 N N . ALA B 1 84 ? -9.555 -18.484 3.418 1 90.62 84 ALA B N 1
ATOM 1593 C CA . ALA B 1 84 ? -9.102 -19.75 2.848 1 90.62 84 ALA B CA 1
ATOM 1594 C C . ALA B 1 84 ? -8.734 -19.594 1.375 1 90.62 84 ALA B C 1
ATOM 1596 O O . ALA B 1 84 ? -7.73 -20.141 0.914 1 90.62 84 ALA B O 1
ATOM 1597 N N . SER B 1 85 ? -9.539 -18.875 0.638 1 90.06 85 SER B N 1
ATOM 1598 C CA . SER B 1 85 ? -9.281 -18.656 -0.781 1 90.06 85 SER B CA 1
ATOM 1599 C C . SER B 1 85 ? -8.023 -17.812 -0.991 1 90.06 85 SER B C 1
ATOM 1601 O O . SER B 1 85 ? -7.23 -18.094 -1.896 1 90.06 85 SER B O 1
ATOM 1603 N N . ILE B 1 86 ? -7.891 -16.844 -0.215 1 91 86 ILE B N 1
ATOM 1604 C CA . ILE B 1 86 ? -6.715 -15.992 -0.306 1 91 86 ILE B CA 1
ATOM 1605 C C . ILE B 1 86 ? -5.465 -16.797 0.04 1 91 86 ILE B C 1
ATOM 1607 O O . ILE B 1 86 ? -4.461 -16.734 -0.672 1 91 86 ILE B O 1
ATOM 1611 N N . ASP B 1 87 ? -5.543 -17.547 1.073 1 90.62 87 ASP B N 1
ATOM 1612 C CA . ASP B 1 87 ? -4.418 -18.391 1.464 1 90.62 87 ASP B CA 1
ATOM 1613 C C . ASP B 1 87 ? -4.047 -19.359 0.345 1 90.62 87 ASP B C 1
ATOM 1615 O O . ASP B 1 87 ? -2.865 -19.594 0.084 1 90.62 87 ASP B O 1
ATOM 1619 N N . HIS B 1 88 ? -5.031 -19.922 -0.207 1 92.12 88 HIS B N 1
ATOM 1620 C CA . HIS B 1 88 ? -4.801 -20.844 -1.307 1 92.12 88 HIS B CA 1
ATOM 1621 C C . HIS B 1 88 ? -4.062 -20.172 -2.455 1 92.12 88 HIS B C 1
ATOM 1623 O O . HIS B 1 88 ? -3.1 -20.719 -2.994 1 92.12 88 HIS B O 1
ATOM 1629 N N . MET B 1 89 ? -4.508 -19 -2.795 1 91.75 89 MET B N 1
ATOM 1630 C CA . MET B 1 89 ? -3.861 -18.25 -3.871 1 91.75 89 MET B CA 1
ATOM 1631 C C . MET B 1 89 ? -2.412 -17.938 -3.518 1 91.75 89 MET B C 1
ATOM 1633 O O . MET B 1 89 ? -1.523 -18.047 -4.363 1 91.75 89 MET B O 1
ATOM 1637 N N . MET B 1 90 ? -2.205 -17.562 -2.293 1 91.69 90 MET B N 1
ATOM 1638 C CA . MET B 1 90 ? -0.858 -17.25 -1.826 1 91.69 90 MET B CA 1
ATOM 1639 C C . MET B 1 90 ? 0.038 -18.484 -1.868 1 91.69 90 MET B C 1
ATOM 1641 O O . MET B 1 90 ? 1.213 -18.391 -2.229 1 91.69 90 MET B O 1
ATOM 1645 N N . ASN B 1 91 ? -0.481 -19.609 -1.528 1 92.06 91 ASN B N 1
ATOM 1646 C CA . ASN B 1 91 ? 0.271 -20.859 -1.527 1 92.06 91 ASN B CA 1
ATOM 1647 C C . ASN B 1 91 ? 0.638 -21.297 -2.943 1 92.06 91 ASN B C 1
ATOM 1649 O O . ASN B 1 91 ? 1.669 -21.938 -3.154 1 92.06 91 ASN B O 1
ATOM 1653 N N . GLU B 1 92 ? -0.165 -20.938 -3.881 1 92.06 92 GLU B N 1
ATOM 1654 C CA . GLU B 1 92 ? 0.067 -21.328 -5.273 1 92.06 92 GLU B CA 1
ATOM 1655 C C . GLU B 1 92 ? 0.96 -20.297 -5.977 1 92.06 92 GLU B C 1
ATOM 1657 O O . GLU B 1 92 ? 1.418 -20.547 -7.098 1 92.06 92 GLU B O 1
ATOM 1662 N N . ALA B 1 93 ? 1.158 -19.234 -5.352 1 90.62 93 ALA B N 1
ATOM 1663 C CA . ALA B 1 93 ? 1.946 -18.156 -5.953 1 90.62 93 ALA B CA 1
ATOM 1664 C C . ALA B 1 93 ? 3.436 -18.484 -5.918 1 90.62 93 ALA B C 1
ATOM 1666 O O . ALA B 1 93 ? 3.912 -19.141 -4.988 1 90.62 93 ALA B O 1
ATOM 1667 N N . PRO B 1 94 ? 4.156 -18.047 -6.984 1 91.69 94 PRO B N 1
ATOM 1668 C CA . PRO B 1 94 ? 5.613 -18.094 -6.859 1 91.69 94 PRO B CA 1
ATOM 1669 C C . PRO B 1 94 ? 6.121 -17.422 -5.586 1 91.69 94 PRO B C 1
ATOM 1671 O O . PRO B 1 94 ? 5.566 -16.422 -5.152 1 91.69 94 PRO B O 1
ATOM 1674 N N . ALA B 1 95 ? 7.199 -17.969 -5.023 1 87.5 95 ALA B N 1
ATOM 1675 C CA . ALA B 1 95 ? 7.723 -17.5 -3.74 1 87.5 95 ALA B CA 1
ATOM 1676 C C . ALA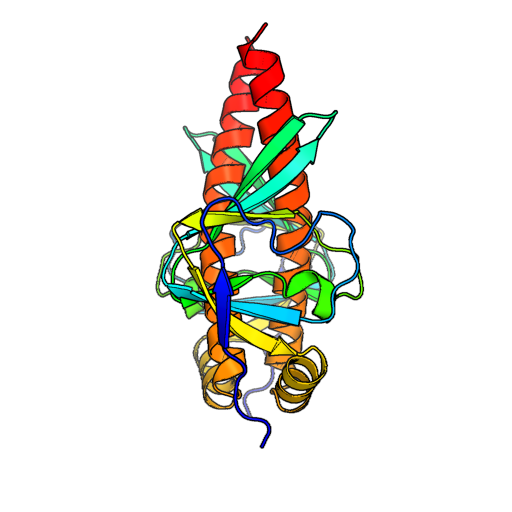 B 1 95 ? 8.047 -16 -3.787 1 87.5 95 ALA B C 1
ATOM 1678 O O . ALA B 1 95 ? 7.793 -15.281 -2.826 1 87.5 95 ALA B O 1
ATOM 1679 N N . GLY B 1 96 ? 8.586 -15.57 -4.832 1 88.81 96 GLY B N 1
ATOM 1680 C CA . GLY B 1 96 ? 8.922 -14.164 -4.973 1 88.81 96 GLY B CA 1
ATOM 1681 C C . GLY B 1 96 ? 7.703 -13.258 -4.922 1 88.81 96 GLY B C 1
ATOM 1682 O O . GLY B 1 96 ? 7.766 -12.156 -4.367 1 88.81 96 GLY B O 1
ATOM 1683 N N . LEU B 1 97 ? 6.676 -13.734 -5.449 1 91.38 97 LEU B N 1
ATOM 1684 C CA . LEU B 1 97 ? 5.438 -12.961 -5.465 1 91.38 97 LEU B CA 1
ATOM 1685 C C . LEU B 1 97 ? 4.816 -12.898 -4.07 1 91.38 97 LEU B C 1
ATOM 1687 O O . LEU B 1 97 ? 4.301 -11.859 -3.664 1 91.38 97 LEU B O 1
ATOM 1691 N N . ALA B 1 98 ? 4.852 -14 -3.389 1 90.81 98 ALA B N 1
ATOM 1692 C CA . ALA B 1 98 ? 4.363 -14.023 -2.012 1 90.81 98 ALA B CA 1
ATOM 1693 C C . ALA B 1 98 ? 5.121 -13.016 -1.147 1 90.81 98 ALA B C 1
ATOM 1695 O O . ALA B 1 98 ? 4.52 -12.297 -0.346 1 90.81 98 ALA B O 1
ATOM 1696 N N . THR B 1 99 ? 6.414 -12.938 -1.315 1 90.62 99 THR B N 1
ATOM 1697 C CA . THR B 1 99 ? 7.254 -11.977 -0.599 1 90.62 99 THR B CA 1
ATOM 1698 C C . THR B 1 99 ? 6.867 -10.547 -0.957 1 90.62 99 THR B C 1
ATOM 1700 O O . THR B 1 99 ? 6.773 -9.688 -0.079 1 90.62 99 THR B O 1
ATOM 1703 N N . LEU B 1 100 ? 6.637 -10.32 -2.176 1 92.12 100 LEU B N 1
ATOM 1704 C CA . LEU B 1 100 ? 6.219 -9.008 -2.65 1 92.12 100 LEU B CA 1
ATOM 1705 C C . LEU B 1 100 ? 4.902 -8.586 -2.002 1 92.12 100 LEU B C 1
ATOM 1707 O O . LEU B 1 100 ? 4.781 -7.469 -1.503 1 92.12 100 LEU B O 1
ATOM 1711 N N . VAL B 1 101 ? 3.984 -9.469 -1.989 1 93 101 VAL B N 1
ATOM 1712 C CA . VAL B 1 101 ? 2.668 -9.18 -1.429 1 93 101 VAL B CA 1
ATOM 1713 C C . VAL B 1 101 ? 2.799 -8.852 0.058 1 93 101 VAL B C 1
ATOM 1715 O O . VAL B 1 101 ? 2.246 -7.863 0.536 1 93 101 VAL B O 1
ATOM 1718 N N . HIS B 1 102 ? 3.553 -9.656 0.737 1 91.56 102 HIS B N 1
ATOM 1719 C CA . HIS B 1 102 ? 3.75 -9.414 2.162 1 91.56 102 HIS B CA 1
ATOM 1720 C C . HIS B 1 102 ? 4.426 -8.07 2.408 1 91.56 102 HIS B C 1
ATOM 1722 O O . HIS B 1 102 ? 4.066 -7.352 3.342 1 91.56 102 HIS B O 1
ATOM 1728 N N . SER B 1 103 ? 5.371 -7.82 1.64 1 93.19 103 SER B N 1
ATOM 1729 C CA . SER B 1 103 ? 6.059 -6.535 1.738 1 93.19 103 SER B CA 1
ATOM 1730 C C . SER B 1 103 ? 5.098 -5.375 1.52 1 93.19 103 SER B C 1
ATOM 1732 O O . SER B 1 103 ? 5.105 -4.402 2.279 1 93.19 103 SER B O 1
ATOM 1734 N N . LEU B 1 104 ? 4.258 -5.449 0.522 1 92.31 104 LEU B N 1
ATOM 1735 C CA . LEU B 1 104 ? 3.281 -4.414 0.205 1 92.31 104 LEU B CA 1
ATOM 1736 C C . LEU B 1 104 ? 2.297 -4.223 1.354 1 92.31 104 LEU B C 1
ATOM 1738 O O . LEU B 1 104 ? 1.986 -3.09 1.729 1 92.31 104 LEU B O 1
ATOM 1742 N N . LEU B 1 105 ? 1.879 -5.289 1.897 1 91.44 105 LEU B N 1
ATOM 1743 C CA . LEU B 1 105 ? 0.921 -5.246 2.998 1 91.44 105 LEU B CA 1
ATOM 1744 C C . LEU B 1 105 ? 1.523 -4.551 4.215 1 91.44 105 LEU B C 1
ATOM 1746 O O . LEU B 1 105 ? 0.86 -3.736 4.859 1 91.44 105 LEU B O 1
ATOM 1750 N N . GLY B 1 106 ? 2.734 -4.938 4.5 1 90.75 106 GLY B N 1
ATOM 1751 C CA . GLY B 1 106 ? 3.422 -4.285 5.605 1 90.75 106 GLY B CA 1
ATOM 1752 C C . GLY B 1 106 ? 3.574 -2.787 5.41 1 90.75 106 GLY B C 1
ATOM 1753 O O . GLY B 1 106 ? 3.338 -2.008 6.336 1 90.75 106 GLY B O 1
ATOM 1754 N N . THR B 1 107 ? 4.004 -2.453 4.246 1 91.62 107 THR B N 1
ATOM 1755 C CA . THR B 1 107 ? 4.176 -1.042 3.918 1 91.62 107 THR B CA 1
ATOM 1756 C C . THR B 1 107 ? 2.844 -0.302 4.008 1 91.62 107 THR B C 1
ATOM 1758 O O . THR B 1 107 ? 2.785 0.823 4.508 1 91.62 107 THR B O 1
ATOM 1761 N N . MET B 1 108 ? 1.811 -0.899 3.557 1 91.56 108 MET B N 1
ATOM 1762 C CA . MET B 1 108 ? 0.484 -0.29 3.594 1 91.56 108 MET B CA 1
ATOM 1763 C C . MET B 1 108 ? 0.055 -0.008 5.031 1 91.56 108 MET B C 1
ATOM 1765 O O . MET B 1 108 ? -0.506 1.051 5.32 1 91.56 108 MET B O 1
ATOM 1769 N N . ARG B 1 109 ? 0.252 -0.931 5.875 1 91.25 109 ARG B N 1
ATOM 1770 C CA . ARG B 1 109 ? -0.114 -0.75 7.277 1 91.25 109 ARG B CA 1
ATOM 1771 C C . ARG B 1 109 ? 0.596 0.46 7.875 1 91.25 109 ARG B C 1
ATOM 1773 O O . ARG B 1 109 ? -0.03 1.287 8.539 1 91.25 109 ARG B O 1
ATOM 1780 N N . VAL B 1 110 ? 1.863 0.548 7.629 1 92.69 110 VAL B N 1
ATOM 1781 C CA . VAL B 1 110 ? 2.66 1.644 8.172 1 92.69 110 VAL B CA 1
ATOM 1782 C C . VAL B 1 110 ? 2.193 2.969 7.574 1 92.69 110 VAL B C 1
ATOM 1784 O O . VAL B 1 110 ? 1.988 3.947 8.297 1 92.69 110 VAL B O 1
ATOM 1787 N N . MET B 1 111 ? 2.004 3.002 6.305 1 93.88 111 MET B N 1
ATOM 1788 C CA . MET B 1 111 ? 1.554 4.215 5.625 1 93.88 111 MET B CA 1
ATOM 1789 C C . MET B 1 111 ? 0.173 4.633 6.121 1 93.88 111 MET B C 1
ATOM 1791 O O . MET B 1 111 ? -0.085 5.824 6.316 1 93.88 111 MET B O 1
ATOM 1795 N N . GLY B 1 112 ? -0.684 3.598 6.23 1 94.31 112 GLY B N 1
ATOM 1796 C CA . GLY B 1 112 ? -2.01 3.9 6.746 1 94.31 112 GLY B CA 1
ATOM 1797 C C . GLY B 1 112 ? -1.982 4.566 8.109 1 94.31 112 GLY B C 1
ATOM 1798 O O . GLY B 1 112 ? -2.693 5.547 8.344 1 94.31 112 GLY B O 1
ATOM 1799 N N . ASP B 1 113 ? -1.184 4.086 9 1 94.62 113 ASP B N 1
ATOM 1800 C CA . ASP B 1 113 ? -1.044 4.66 10.336 1 94.62 113 ASP B CA 1
ATOM 1801 C C . ASP B 1 113 ? -0.491 6.082 10.266 1 94.62 113 ASP B C 1
ATOM 1803 O O . ASP B 1 113 ? -1.013 6.988 10.914 1 94.62 113 ASP B O 1
ATOM 1807 N N . GLU B 1 114 ? 0.513 6.285 9.477 1 96.12 114 GLU B N 1
ATOM 1808 C CA . GLU B 1 114 ? 1.142 7.598 9.367 1 96.12 114 GLU B CA 1
ATOM 1809 C C . GLU B 1 114 ? 0.194 8.609 8.727 1 96.12 114 GLU B C 1
ATOM 1811 O O . GLU B 1 114 ? 0.155 9.773 9.133 1 96.12 114 GLU B O 1
ATOM 1816 N N . LEU B 1 115 ? -0.46 8.125 7.727 1 96.81 115 LEU B N 1
ATOM 1817 C CA . LEU B 1 115 ? -1.407 8.992 7.039 1 96.81 115 LEU B CA 1
ATOM 1818 C C . LEU B 1 115 ? -2.504 9.461 7.992 1 96.81 115 LEU B C 1
ATOM 1820 O O . LEU B 1 115 ? -2.811 10.656 8.055 1 96.81 115 LEU B O 1
ATOM 1824 N N . ALA B 1 116 ? -3.082 8.523 8.727 1 97.12 116 ALA B N 1
ATOM 1825 C CA . ALA B 1 116 ? -4.125 8.852 9.688 1 97.12 116 ALA B CA 1
ATOM 1826 C C . ALA B 1 116 ? -3.621 9.875 10.711 1 97.12 116 ALA B C 1
ATOM 1828 O O . ALA B 1 116 ? -4.309 10.852 11.016 1 97.12 116 ALA B O 1
ATOM 1829 N N . GLN B 1 117 ? -2.418 9.633 11.172 1 96.19 117 GLN B N 1
ATOM 1830 C CA . GLN B 1 117 ? -1.845 10.508 12.188 1 96.19 117 GLN B CA 1
ATOM 1831 C C . GLN B 1 117 ? -1.56 11.898 11.609 1 96.19 117 GLN B C 1
ATOM 1833 O O . GLN B 1 117 ? -1.848 12.906 12.25 1 96.19 117 GLN B O 1
ATOM 1838 N N . SER B 1 118 ? -0.952 11.8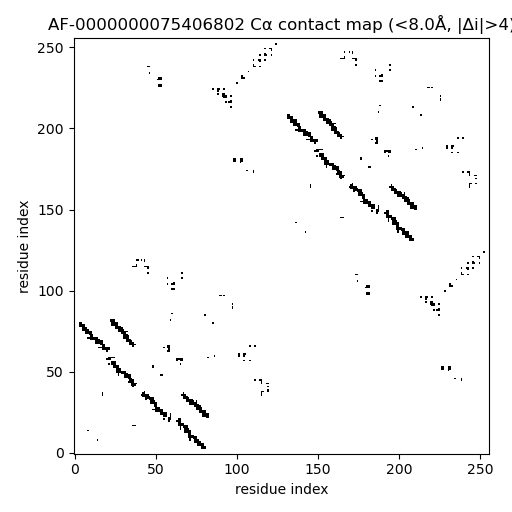83 10.438 1 96.19 118 SER B N 1
ATOM 1839 C CA . SER B 1 118 ? -0.625 13.164 9.805 1 96.19 118 SER B CA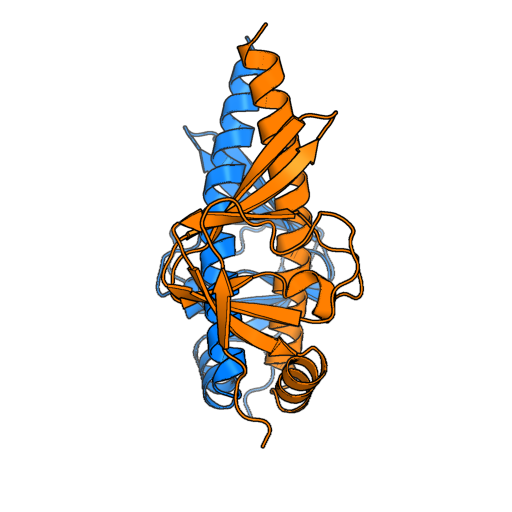 1
ATOM 1840 C C . SER B 1 118 ? -1.883 13.977 9.516 1 96.19 118 SER B C 1
ATOM 1842 O O . SER B 1 118 ? -1.926 15.18 9.789 1 96.19 118 SER B O 1
ATOM 1844 N N . LYS B 1 119 ? -2.881 13.375 9.008 1 96.06 119 LYS B N 1
ATOM 1845 C CA . LYS B 1 119 ? -4.133 14.062 8.703 1 96.06 119 LYS B CA 1
ATOM 1846 C C . LYS B 1 119 ? -4.816 14.555 9.969 1 96.06 119 LYS B C 1
ATOM 1848 O O . LYS B 1 119 ? -5.383 15.648 9.992 1 96.06 119 LYS B O 1
ATOM 1853 N N . ALA B 1 120 ? -4.777 13.742 11.008 1 96.19 120 ALA B N 1
ATOM 1854 C CA . ALA B 1 120 ? -5.363 14.148 12.289 1 96.19 120 ALA B CA 1
ATOM 1855 C C . ALA B 1 120 ? -4.672 15.398 12.828 1 96.19 120 ALA B C 1
ATOM 1857 O O . ALA B 1 120 ? -5.332 16.328 13.297 1 96.19 120 ALA B O 1
ATOM 1858 N N . GLU B 1 121 ? -3.396 15.344 12.773 1 94.94 121 GLU B N 1
ATOM 1859 C CA . GLU B 1 121 ? -2.619 16.484 13.266 1 94.94 121 GLU B CA 1
ATOM 1860 C C . GLU B 1 121 ? -2.893 17.734 12.445 1 94.94 121 GLU B C 1
ATOM 1862 O O . GLU B 1 121 ? -2.994 18.828 13 1 94.94 121 GLU B O 1
ATOM 1867 N N . LEU B 1 122 ? -2.982 17.531 11.188 1 94.19 122 LEU B N 1
ATOM 1868 C CA . LEU B 1 122 ? -3.273 18.641 10.297 1 94.19 122 LEU B CA 1
ATOM 1869 C C . LEU B 1 122 ? -4.621 19.266 10.633 1 94.19 122 LEU B C 1
ATOM 1871 O O . LEU B 1 122 ? -4.746 20.5 10.672 1 94.19 122 LEU B O 1
ATOM 1875 N N . GLU B 1 123 ? -5.586 18.453 10.828 1 92.75 123 GLU B N 1
ATOM 1876 C CA . GLU B 1 123 ? -6.922 18.953 11.164 1 92.75 123 GLU B CA 1
ATOM 1877 C C . GLU B 1 123 ? -6.914 19.719 12.484 1 92.75 123 GLU B C 1
ATOM 1879 O O . GLU B 1 123 ? -7.625 20.703 12.633 1 92.75 123 GLU B O 1
ATOM 1884 N N . GLU B 1 124 ? -6.16 19.25 13.383 1 91.38 124 GLU B N 1
ATOM 1885 C CA . GLU B 1 124 ? -6.043 19.922 14.672 1 91.38 124 GLU B CA 1
ATOM 1886 C C . GLU B 1 124 ? -5.375 21.281 14.531 1 91.38 124 GLU B C 1
ATOM 1888 O O . GLU B 1 124 ? -5.785 22.266 15.164 1 91.38 124 GLU B O 1
ATOM 1893 N N . LEU B 1 125 ? -4.367 21.328 13.703 1 90.19 125 LEU B N 1
ATOM 1894 C CA . LEU B 1 125 ? -3.629 22.578 13.516 1 90.19 125 LEU B CA 1
ATOM 1895 C C . LEU B 1 125 ? -4.457 23.578 12.719 1 90.19 125 LEU B C 1
ATOM 1897 O O . LEU B 1 125 ? -4.324 24.797 12.914 1 90.19 125 LEU B O 1
ATOM 1901 N N . ARG B 1 126 ? -5.254 23.156 11.812 1 86.56 126 ARG B N 1
ATOM 1902 C CA . ARG B 1 126 ? -6.094 24.031 11.008 1 86.56 126 ARG B CA 1
ATOM 1903 C C . ARG B 1 126 ? -7.219 24.625 11.852 1 86.56 126 ARG B C 1
ATOM 1905 O O . ARG B 1 126 ? -7.746 25.703 11.523 1 86.56 126 ARG B O 1
ATOM 1912 N N . LYS B 1 127 ? -7.73 24.031 12.781 1 86.5 127 LYS B N 1
ATOM 1913 C CA . LYS B 1 127 ? -8.781 24.531 13.656 1 86.5 127 LYS B CA 1
ATOM 1914 C C . LYS B 1 127 ? -8.227 25.578 14.625 1 86.5 127 LYS B C 1
ATOM 1916 O O . LYS B 1 127 ? -8.969 26.438 15.102 1 86.5 127 LYS B O 1
ATOM 1921 N N . ASN B 1 128 ? -6.914 25.438 14.898 1 69.5 128 ASN B N 1
ATOM 1922 C CA . ASN B 1 128 ? -6.359 26.438 15.805 1 69.5 128 ASN B CA 1
ATOM 1923 C C . ASN B 1 128 ? -5.801 27.641 15.047 1 69.5 128 ASN B C 1
ATOM 1925 O O . ASN B 1 128 ? -5.758 28.75 15.578 1 69.5 128 ASN B O 1
#

Nearest PDB structures (foldseek):
  6hq4-assembly1_A  TM=8.150E-01  e=5.900E-12  Bdellovibrio bacteriovorus HD100
  6hq4-assembly1_B  TM=8.063E-01  e=1.346E-11  Bdellovibrio bacteriovorus HD100
  6hq7-assembly1_B  TM=8.478E-01  e=3.663E-11  Bdellovibrio bacteriovorus HD100
  6hq5-assembly1_A  TM=8.070E-01  e=6.602E-11  Bdellovibrio bacteriovorus HD100
  6hq5-assembly1_B  TM=8.427E-01  e=1.906E-10  Bdellovibrio bacteriovorus HD100

Radius of gyration: 18.68 Å; Cα contacts (8 Å, |Δi|>4): 549; chains: 2; bounding box: 53×54×36 Å

Solvent-accessible surface area (backbone atoms only — not comparable to full-atom values): 13319 Å² total; per-residue (Å²): 125,84,71,79,46,73,47,78,44,51,55,71,38,68,79,46,50,55,56,36,81,60,60,51,23,33,35,30,66,38,49,30,35,37,30,30,33,77,54,96,87,36,82,29,75,65,46,74,47,45,57,70,27,60,46,61,48,60,21,57,73,69,74,44,47,26,86,34,23,34,34,24,72,29,56,26,35,27,39,50,38,43,42,69,56,52,50,51,42,50,70,62,26,46,69,70,51,44,47,46,52,52,25,50,47,54,52,47,54,54,45,49,54,49,35,31,50,37,48,50,52,40,55,54,58,69,75,102,125,84,70,79,46,73,47,78,46,51,56,70,38,68,79,46,50,55,57,36,81,58,60,51,24,34,35,30,65,37,48,30,37,37,32,28,34,76,51,95,88,36,80,30,76,63,45,73,47,44,57,72,26,61,46,60,48,58,21,58,73,69,74,45,46,28,84,34,21,35,35,24,72,30,56,28,36,29,39,49,38,43,44,69,58,50,50,50,42,50,70,64,26,47,68,68,52,44,48,44,51,52,25,51,49,54,52,47,53,53,44,47,53,49,36,33,50,38,48,50,51,41,55,56,58,70,74,102

InterPro domains:
  IPR000595 Cyclic nucleotide-binding domain [PF00027] (7-92)
  IPR000595 Cyclic nucleotide-binding domain [PS50042] (1-90)
  IPR000595 Cyclic nucleotide-binding domain [SM00100] (5-105)
  IPR000595 Cyclic nucleotide-binding domain [cd00038] (5-95)
  IPR014710 RmlC-like jelly roll fold [G3DSA:2.60.120.10] (1-119)
  IPR018490 Cyclic nucleotide-binding domain superfamily [SSF51206] (5-111)
  IPR050397 Global Transcriptional Regulators in Environmental Response [PTHR24567] (9-106)

pLDDT: mean 92.35, std 8.5, range [40.31, 98.69]

Secondary structure (DSSP, 8-state):
----EEEEE-TT-EEE-TT---SEEEEEEEEEEEEEEEETTEEEEEEEE-TT-EES-HHHHHS---SSEEEEEEEEEEEEEEHHHHHHHHHHS-HHHHHHHHHHHHHHHHHHHHHHHHHHHHHHHHH-/----EEEEE-TT-EEE-TT---SEEEEEEEEEEEEEEEETTEEEEEEEE-TT-EES-HHHHSS---SSEEEEEEEEEEEEEEHHHHHHHHHHS-HHHHHHHHHHHHHHHHHHHHHHHHHHHHHHHHH-

Sequence (256 aa):
MSVPERKTFTKGSVIFKEGESGREAYLLQKGKVRIFKTVSGKRITIGIVQPGQVFGELALLDNGGRMGAAVVEEDALCLVMSKASIDHMMNEAPAGLATLVHSLLGTMRVMGDELAQSKAELEELRKNMSVPERKTFTKGSVIFKEGESGREAYLLQKGKVRIFKTVSGKRITIGIVQPGQVFGELALLDNGGRMGAAVVEEDALCLVMSKASIDHMMNEAPAGLATLVHSLLGTMRVMGDELAQSKAELEELRKN

Organism: Magnetospirillum gryphiswaldense (strain DSM 6361 / JCM 21280 / NBRC 15271 / MSR-1) (NCBI:txid431944)